Protein AF-A0AAE0TFU8-F1 (afdb_monomer_lite)

Structure (mmCIF, N/CA/C/O backbone):
data_AF-A0AAE0TFU8-F1
#
_entry.id   AF-A0AAE0TFU8-F1
#
loop_
_atom_site.group_PDB
_atom_site.id
_atom_site.type_symbol
_atom_site.label_atom_id
_atom_site.label_alt_id
_atom_site.label_comp_id
_atom_site.label_asym_id
_atom_site.label_entity_id
_atom_site.label_seq_id
_atom_site.pdbx_PDB_ins_code
_atom_site.Cartn_x
_atom_site.Cartn_y
_atom_site.Cartn_z
_atom_site.occupancy
_atom_site.B_iso_or_equiv
_atom_site.auth_seq_id
_atom_site.auth_comp_id
_atom_site.auth_asym_id
_atom_site.auth_atom_id
_atom_site.pdbx_PDB_model_num
ATOM 1 N N . MET A 1 1 ? 20.532 10.940 -10.709 1.00 33.06 1 MET A N 1
ATOM 2 C CA . MET A 1 1 ? 19.056 10.976 -10.805 1.00 33.06 1 MET A CA 1
ATOM 3 C C . MET A 1 1 ? 18.539 11.667 -9.555 1.00 33.06 1 MET A C 1
ATOM 5 O O . MET A 1 1 ? 18.933 11.265 -8.467 1.00 33.06 1 MET A O 1
ATOM 9 N N . ARG A 1 2 ? 17.796 12.772 -9.697 1.00 28.33 2 ARG A N 1
ATOM 10 C CA . ARG A 1 2 ? 17.174 13.463 -8.555 1.00 28.33 2 ARG A CA 1
ATOM 11 C C . ARG A 1 2 ? 15.945 12.651 -8.141 1.00 28.33 2 ARG A C 1
ATOM 13 O O . ARG A 1 2 ? 15.159 12.309 -9.015 1.00 28.33 2 ARG A O 1
ATOM 20 N N . ALA A 1 3 ? 15.835 12.305 -6.861 1.00 37.84 3 ALA A N 1
ATOM 21 C CA . ALA A 1 3 ? 14.595 11.753 -6.325 1.00 37.84 3 ALA A CA 1
ATOM 22 C C . ALA A 1 3 ? 13.558 12.878 -6.215 1.00 37.84 3 ALA A C 1
ATOM 24 O O . ALA A 1 3 ? 13.936 14.044 -6.065 1.00 37.84 3 ALA A O 1
ATOM 25 N N . ASP A 1 4 ? 12.276 12.532 -6.283 1.00 37.19 4 ASP A N 1
ATOM 26 C CA . ASP A 1 4 ? 11.199 13.491 -6.062 1.00 37.19 4 ASP A CA 1
ATOM 27 C C . ASP A 1 4 ? 11.244 13.996 -4.611 1.00 37.19 4 ASP A C 1
ATOM 29 O O . ASP A 1 4 ? 10.948 13.274 -3.660 1.00 37.19 4 ASP A O 1
ATOM 33 N N . ASN A 1 5 ? 11.617 15.267 -4.437 1.00 33.44 5 ASN A N 1
ATOM 34 C CA . ASN A 1 5 ? 11.737 15.945 -3.138 1.00 33.44 5 ASN A CA 1
ATOM 35 C C . ASN A 1 5 ? 10.380 16.210 -2.447 1.00 33.44 5 ASN A C 1
ATOM 37 O O . ASN A 1 5 ? 10.338 16.898 -1.430 1.00 33.44 5 ASN A O 1
ATOM 41 N N . HIS A 1 6 ? 9.275 15.701 -2.995 1.00 32.31 6 HIS A N 1
ATOM 42 C CA . HIS A 1 6 ? 7.920 15.905 -2.477 1.00 32.31 6 HIS A CA 1
ATOM 43 C C . HIS A 1 6 ? 7.332 14.681 -1.765 1.00 32.31 6 HIS A C 1
ATOM 45 O O . HIS A 1 6 ? 6.193 14.748 -1.306 1.00 32.31 6 HIS A O 1
ATOM 51 N N . ILE A 1 7 ? 8.087 13.586 -1.633 1.00 38.19 7 ILE A N 1
ATOM 52 C CA . ILE A 1 7 ? 7.585 12.357 -1.018 1.00 38.19 7 ILE A CA 1
ATOM 53 C C . ILE A 1 7 ? 8.094 12.251 0.422 1.00 38.19 7 ILE A C 1
ATOM 55 O O . ILE A 1 7 ? 9.292 12.133 0.680 1.00 38.19 7 ILE A O 1
ATOM 59 N N . SER A 1 8 ? 7.172 12.301 1.382 1.00 33.41 8 SER A N 1
ATOM 60 C CA . SER A 1 8 ? 7.452 12.014 2.787 1.00 33.41 8 SER A CA 1
ATOM 61 C C . SER A 1 8 ? 7.718 10.514 2.951 1.00 33.41 8 SER A C 1
ATOM 63 O O . SER A 1 8 ? 6.782 9.723 3.029 1.00 33.41 8 SER A O 1
ATOM 65 N N . SER A 1 9 ? 8.988 10.112 2.969 1.00 33.09 9 SER A N 1
ATOM 66 C CA . SER A 1 9 ? 9.385 8.716 3.167 1.00 33.09 9 SER A CA 1
ATOM 67 C C . SER A 1 9 ? 9.599 8.405 4.649 1.00 33.09 9 SER A C 1
ATOM 69 O O . SER A 1 9 ? 10.448 9.033 5.289 1.00 33.09 9 SER A O 1
ATOM 71 N N . ILE A 1 10 ? 8.906 7.398 5.183 1.00 37.28 10 ILE A N 1
ATOM 72 C CA . ILE A 1 10 ? 9.235 6.818 6.493 1.00 37.28 10 ILE A CA 1
ATOM 73 C C . ILE A 1 10 ? 10.290 5.730 6.266 1.00 37.28 10 ILE A C 1
ATOM 75 O O . ILE A 1 10 ? 10.118 4.834 5.437 1.00 37.28 10 ILE A O 1
ATOM 79 N N . SER A 1 11 ? 11.420 5.846 6.966 1.00 31.41 11 SER A N 1
ATOM 80 C CA . SER A 1 11 ? 12.553 4.922 6.850 1.00 31.41 11 SER A CA 1
ATOM 81 C C . SER A 1 11 ? 12.563 3.963 8.034 1.00 31.41 11 SER A C 1
ATOM 83 O O . SER A 1 11 ? 12.657 4.412 9.175 1.00 31.41 11 SER A O 1
ATOM 85 N N . TYR A 1 12 ? 12.529 2.656 7.777 1.00 35.69 12 TYR A N 1
ATOM 86 C CA . TYR A 1 12 ? 12.699 1.642 8.820 1.00 35.69 12 TYR A CA 1
ATOM 87 C C . TYR A 1 12 ? 14.108 1.040 8.741 1.00 35.69 12 TYR A C 1
ATOM 89 O O . TYR A 1 12 ? 14.564 0.615 7.677 1.00 35.69 12 TYR A O 1
ATOM 97 N N . ILE A 1 13 ? 14.818 1.030 9.873 1.00 29.52 13 ILE A N 1
ATOM 98 C CA . ILE A 1 13 ? 16.165 0.464 10.011 1.00 29.52 13 ILE A CA 1
ATOM 99 C C . ILE A 1 13 ? 16.040 -0.940 10.613 1.00 29.52 13 ILE A C 1
ATOM 101 O O . ILE A 1 13 ? 15.621 -1.085 11.759 1.00 29.52 13 ILE A O 1
ATOM 105 N N . CYS A 1 14 ? 16.450 -1.981 9.886 1.00 31.28 14 CYS A N 1
ATOM 106 C CA . CYS A 1 14 ? 16.589 -3.323 10.454 1.00 31.28 14 CYS A CA 1
ATOM 107 C C . CYS A 1 14 ? 17.979 -3.487 11.095 1.00 31.28 14 CYS A C 1
ATOM 109 O O . CYS A 1 14 ? 18.923 -3.933 10.445 1.00 31.28 14 CYS A O 1
ATOM 111 N N . THR A 1 15 ? 18.131 -3.129 12.373 1.00 26.84 15 THR A N 1
ATOM 112 C CA . THR A 1 15 ? 19.335 -3.437 13.174 1.00 26.84 15 THR A CA 1
ATOM 113 C C . THR A 1 15 ? 19.041 -4.578 14.143 1.00 26.84 15 THR A C 1
ATOM 115 O O . THR A 1 15 ? 18.160 -4.456 14.988 1.00 26.84 15 THR A O 1
ATOM 118 N N . GLY A 1 16 ? 19.763 -5.695 14.035 1.00 26.55 16 GLY A N 1
ATOM 119 C CA . GLY A 1 16 ? 19.613 -6.828 14.949 1.00 26.55 16 GLY A CA 1
ATOM 120 C C . GLY A 1 16 ? 20.347 -6.625 16.278 1.00 26.55 16 GLY A C 1
ATOM 121 O O . GLY A 1 16 ? 21.551 -6.401 16.268 1.00 26.55 16 GLY A O 1
ATOM 122 N N . TYR A 1 17 ? 19.626 -6.737 17.399 1.00 24.41 17 TYR A N 1
ATOM 123 C CA . TYR A 1 17 ? 19.964 -7.512 18.605 1.00 24.41 17 TYR A CA 1
ATOM 124 C C . TYR A 1 17 ? 18.726 -7.568 19.523 1.00 24.41 17 TYR A C 1
ATOM 126 O O . TYR A 1 17 ? 17.797 -6.778 19.401 1.00 24.41 17 TYR A O 1
ATOM 134 N N . CYS A 1 18 ? 18.694 -8.573 20.388 1.00 28.47 18 CYS A N 1
ATOM 135 C CA . CYS A 1 18 ? 17.507 -9.243 20.902 1.00 28.47 18 CYS A CA 1
ATOM 136 C C . CYS A 1 18 ? 17.462 -9.142 22.439 1.00 28.47 18 CYS A C 1
ATOM 138 O O . CYS A 1 18 ? 18.332 -9.734 23.073 1.00 28.47 18 CYS A O 1
ATOM 140 N N . ASP A 1 19 ? 16.437 -8.527 23.052 1.00 23.39 19 ASP A N 1
ATOM 141 C CA . ASP A 1 19 ? 16.244 -8.573 24.518 1.00 23.39 19 ASP A CA 1
ATOM 142 C C . ASP A 1 19 ? 14.773 -8.782 24.937 1.00 23.39 19 ASP A C 1
ATOM 144 O O . ASP A 1 19 ? 13.845 -8.386 24.234 1.00 23.39 19 ASP A O 1
ATOM 148 N N . MET A 1 20 ? 14.569 -9.539 26.018 1.00 26.97 20 MET A N 1
ATOM 149 C CA . MET A 1 20 ? 13.275 -9.948 26.579 1.00 26.97 20 MET A CA 1
ATOM 150 C C . MET A 1 20 ? 12.767 -8.867 27.541 1.00 26.97 20 MET A C 1
ATOM 152 O O . MET A 1 20 ? 13.139 -8.866 28.708 1.00 26.97 20 MET A O 1
ATOM 156 N N . GLY A 1 21 ? 11.900 -7.964 27.076 1.00 25.00 21 GLY A N 1
ATOM 157 C CA . GLY A 1 21 ? 11.355 -6.912 27.948 1.00 25.00 21 GLY A CA 1
ATOM 158 C C . GLY A 1 21 ? 10.045 -6.284 27.488 1.00 25.00 21 GLY A C 1
ATOM 159 O O . GLY A 1 21 ? 9.133 -6.174 28.293 1.00 25.00 21 GLY A O 1
ATOM 160 N N . ASP A 1 22 ? 9.888 -5.989 26.198 1.00 26.52 22 ASP A N 1
ATOM 161 C CA . ASP A 1 22 ? 8.667 -5.395 25.642 1.00 26.52 22 ASP A CA 1
ATOM 162 C C . ASP A 1 22 ? 8.267 -6.127 24.357 1.00 26.52 22 ASP A C 1
ATOM 164 O O . ASP A 1 22 ? 9.097 -6.498 23.526 1.00 26.52 22 ASP A O 1
ATOM 168 N N . LYS A 1 23 ? 6.987 -6.489 24.262 1.00 26.47 23 LYS A N 1
ATOM 169 C CA . LYS A 1 23 ? 6.526 -7.584 23.399 1.00 26.47 23 LYS A CA 1
ATOM 170 C C . LYS A 1 23 ? 6.393 -7.163 21.927 1.00 26.47 23 LYS A C 1
ATOM 172 O O . LYS A 1 23 ? 5.538 -6.345 21.610 1.00 26.47 23 LYS A O 1
ATOM 177 N N . LEU A 1 24 ? 7.140 -7.902 21.087 1.00 27.17 24 LEU A N 1
ATOM 178 C CA . LEU A 1 24 ? 7.279 -7.922 19.613 1.00 27.17 24 LEU A CA 1
ATOM 179 C C . LEU A 1 24 ? 8.264 -6.866 19.076 1.00 27.17 24 LEU A C 1
ATOM 181 O O . LEU A 1 24 ? 7.945 -5.692 19.023 1.00 27.17 24 LEU A O 1
ATOM 185 N N . PHE A 1 25 ? 9.494 -7.213 18.681 1.00 29.38 25 PHE A N 1
ATOM 186 C CA . PHE A 1 25 ? 9.833 -8.164 17.613 1.00 29.38 25 PHE A CA 1
ATOM 187 C C . PHE A 1 25 ? 11.189 -8.866 17.840 1.00 29.38 25 PHE A C 1
ATOM 189 O O . PHE A 1 25 ? 12.163 -8.227 18.228 1.00 29.38 25 PHE A O 1
ATOM 196 N N . ARG A 1 26 ? 11.288 -10.168 17.520 1.00 27.47 26 ARG A N 1
ATOM 197 C CA . ARG A 1 26 ? 12.574 -10.861 17.293 1.00 27.47 26 ARG A CA 1
ATOM 198 C C . ARG A 1 26 ? 12.616 -11.450 15.879 1.00 27.47 26 ARG A C 1
ATOM 200 O O . ARG A 1 26 ? 11.708 -12.177 15.485 1.00 27.47 26 ARG A O 1
ATOM 207 N N . CYS A 1 27 ? 13.677 -11.087 15.154 1.00 29.16 27 CYS A N 1
ATOM 208 C CA . CYS A 1 27 ? 14.022 -11.475 13.784 1.00 29.16 27 CYS A CA 1
ATOM 209 C C . CYS A 1 27 ? 14.386 -12.960 13.637 1.00 29.16 27 CYS A C 1
ATOM 211 O O . CYS A 1 27 ? 15.035 -13.526 14.515 1.00 29.16 27 CYS A O 1
ATOM 213 N N . LEU A 1 28 ? 14.095 -13.527 12.462 1.00 30.02 28 LEU A N 1
ATOM 214 C CA . LEU A 1 28 ? 14.693 -14.766 11.961 1.00 30.02 28 LEU A CA 1
ATOM 215 C C . LEU A 1 28 ? 15.637 -14.422 10.799 1.00 30.02 28 LEU A C 1
ATOM 217 O O . LEU A 1 28 ? 15.198 -14.132 9.690 1.00 30.02 28 LEU A O 1
ATOM 221 N N . LEU A 1 29 ? 16.939 -14.420 11.084 1.00 33.06 29 LEU A N 1
ATOM 222 C CA . LEU A 1 29 ? 18.031 -14.392 10.112 1.00 33.06 29 LEU A CA 1
ATOM 223 C C . LEU A 1 29 ? 18.815 -15.687 10.316 1.00 33.06 29 LEU A C 1
ATOM 225 O O . LEU A 1 29 ? 19.676 -15.708 11.187 1.00 33.06 29 LEU A O 1
ATOM 229 N N . GLU A 1 30 ? 18.535 -16.751 9.560 1.00 25.92 30 GLU A N 1
ATOM 230 C CA . GLU A 1 30 ? 19.501 -17.863 9.506 1.00 25.92 30 GLU A CA 1
ATOM 231 C C . GLU A 1 30 ? 19.534 -18.704 8.227 1.00 25.92 30 GLU A C 1
ATOM 233 O O . GLU A 1 30 ? 20.527 -19.384 8.007 1.00 25.92 30 GLU A O 1
ATOM 238 N N . GLU A 1 31 ? 18.599 -18.578 7.284 1.00 26.56 31 GLU A N 1
ATOM 239 C CA . GLU A 1 31 ? 18.785 -19.224 5.980 1.00 26.56 31 GLU A CA 1
ATOM 240 C C . GLU A 1 31 ? 18.468 -18.276 4.829 1.00 26.56 31 GLU A C 1
ATOM 242 O O . GLU A 1 31 ? 17.363 -17.754 4.698 1.00 26.56 31 GLU A O 1
ATOM 247 N N . LYS A 1 32 ? 19.444 -18.109 3.929 1.00 29.66 32 LYS A N 1
ATOM 248 C CA . LYS A 1 32 ? 19.325 -17.486 2.598 1.00 29.66 32 LYS A CA 1
ATOM 249 C C . LYS A 1 32 ? 18.366 -18.251 1.654 1.00 29.66 32 LYS A C 1
ATOM 251 O O . LYS A 1 32 ? 18.594 -18.310 0.450 1.00 29.66 32 LYS A O 1
ATOM 256 N N . LYS A 1 33 ? 17.301 -18.854 2.184 1.00 31.17 33 LYS A N 1
ATOM 257 C CA . LYS A 1 33 ? 16.265 -19.551 1.418 1.00 31.17 33 LYS A CA 1
ATOM 258 C C . LYS A 1 33 ? 14.856 -19.020 1.622 1.00 31.17 33 LYS A C 1
ATOM 260 O O . LYS A 1 33 ? 14.067 -19.189 0.707 1.00 31.17 33 LYS A O 1
ATOM 265 N N . GLU A 1 34 ? 14.549 -18.323 2.712 1.00 34.59 34 GLU A N 1
ATOM 266 C CA . GLU A 1 34 ? 13.191 -17.809 2.940 1.00 34.59 34 GLU A CA 1
ATOM 267 C C . GLU A 1 34 ? 13.204 -16.400 3.531 1.00 34.59 34 GLU A C 1
ATOM 269 O O . GLU A 1 34 ? 12.746 -16.143 4.643 1.00 34.59 34 GLU A O 1
ATOM 274 N N . MET A 1 35 ? 13.708 -15.440 2.759 1.00 37.06 35 MET A N 1
ATOM 275 C CA . MET A 1 35 ? 13.391 -14.038 3.006 1.00 37.06 35 MET A CA 1
ATOM 276 C C . MET A 1 35 ? 11.980 -13.783 2.457 1.00 37.06 35 MET A C 1
ATOM 278 O O . MET A 1 35 ? 11.802 -13.224 1.377 1.00 37.06 35 MET A O 1
ATOM 282 N N . ASN A 1 36 ? 10.973 -14.295 3.171 1.00 41.56 36 ASN A N 1
ATOM 283 C CA . ASN A 1 36 ? 9.571 -14.185 2.785 1.00 41.56 36 ASN A CA 1
ATOM 284 C C . ASN A 1 36 ? 9.117 -12.730 2.925 1.00 41.56 36 ASN A C 1
ATOM 286 O O . ASN A 1 36 ? 8.704 -12.249 3.983 1.00 41.56 36 ASN A O 1
ATOM 290 N N . SER A 1 37 ? 9.171 -12.069 1.780 1.00 41.97 37 SER A N 1
ATOM 291 C CA . SER A 1 37 ? 8.536 -10.831 1.343 1.00 41.97 37 SER A CA 1
ATOM 292 C C . SER A 1 37 ? 7.111 -10.569 1.854 1.00 41.97 37 SER A C 1
ATOM 294 O O . SER A 1 37 ? 6.658 -9.426 1.814 1.00 41.97 37 SER A O 1
ATOM 296 N N . LEU A 1 38 ? 6.431 -11.570 2.428 1.00 40.91 38 LEU A N 1
ATOM 297 C CA . LEU A 1 38 ? 5.203 -11.378 3.194 1.00 40.91 38 LEU A CA 1
ATOM 298 C C . LEU A 1 38 ? 5.365 -10.427 4.363 1.00 40.91 38 LEU A C 1
ATOM 300 O O . LEU A 1 38 ? 4.476 -9.617 4.550 1.00 40.91 38 LEU A O 1
ATOM 304 N N . LEU A 1 39 ? 6.407 -10.545 5.192 1.00 45.59 39 LEU A N 1
ATOM 305 C CA . LEU A 1 39 ? 6.367 -9.893 6.506 1.00 45.59 39 LEU A CA 1
ATOM 306 C C . LEU A 1 39 ? 6.372 -8.366 6.362 1.00 45.59 39 LEU A C 1
ATOM 308 O O . LEU A 1 39 ? 5.620 -7.685 7.044 1.00 45.59 39 LEU A O 1
ATOM 312 N N . LEU A 1 40 ? 7.141 -7.846 5.404 1.00 46.66 40 LEU A N 1
ATOM 313 C CA . LEU A 1 40 ? 7.276 -6.418 5.101 1.00 46.66 40 LEU A CA 1
ATOM 314 C C . LEU A 1 40 ? 6.046 -5.820 4.408 1.00 46.66 40 LEU A C 1
ATOM 316 O O . LEU A 1 40 ? 5.642 -4.712 4.753 1.00 46.66 40 LEU A O 1
ATOM 320 N N . VAL A 1 41 ? 5.411 -6.560 3.495 1.00 44.31 41 VAL A N 1
ATOM 321 C CA . VAL A 1 41 ? 4.123 -6.157 2.905 1.00 44.31 41 VAL A CA 1
ATOM 322 C C . VAL A 1 41 ? 2.996 -6.296 3.933 1.00 44.31 41 VAL A C 1
ATOM 324 O O . VAL A 1 41 ? 2.116 -5.448 3.979 1.00 44.31 41 VAL A O 1
ATOM 327 N N . CYS A 1 42 ? 3.054 -7.290 4.827 1.00 43.25 42 CYS A N 1
ATOM 328 C CA . CYS A 1 42 ? 2.153 -7.408 5.973 1.00 43.25 42 CYS A CA 1
ATOM 329 C C . CYS A 1 42 ? 2.317 -6.231 6.924 1.00 43.25 42 CYS A C 1
ATOM 331 O O . CYS A 1 42 ? 1.314 -5.730 7.393 1.00 43.25 42 CYS A O 1
ATOM 333 N N . PHE A 1 43 ? 3.538 -5.777 7.207 1.00 49.09 43 PHE A N 1
ATOM 334 C CA . PHE A 1 43 ? 3.771 -4.590 8.027 1.00 49.09 43 PHE A CA 1
ATOM 335 C C . PHE A 1 43 ? 3.275 -3.314 7.352 1.00 49.09 43 PHE A C 1
ATOM 337 O O . PHE A 1 43 ? 2.694 -2.481 8.030 1.00 49.09 43 PHE A O 1
ATOM 344 N N . ALA A 1 44 ? 3.454 -3.173 6.037 1.00 43.88 44 ALA A N 1
ATOM 345 C CA . ALA A 1 44 ? 2.940 -2.030 5.287 1.00 43.88 44 ALA A CA 1
ATOM 346 C C . ALA A 1 44 ? 1.403 -2.043 5.190 1.00 43.88 44 ALA A C 1
ATOM 348 O O . ALA A 1 44 ? 0.780 -1.005 5.364 1.00 43.88 44 ALA A O 1
ATOM 349 N N . LEU A 1 45 ? 0.782 -3.213 5.002 1.00 42.84 45 LEU A N 1
ATOM 350 C CA . LEU A 1 45 ? -0.673 -3.398 5.056 1.00 42.84 45 LEU A CA 1
ATOM 351 C C . LEU A 1 45 ? -1.215 -3.221 6.479 1.00 42.84 45 LEU A C 1
ATOM 353 O O . LEU A 1 45 ? -2.266 -2.620 6.647 1.00 42.84 45 LEU A O 1
ATOM 357 N N . LEU A 1 46 ? -0.511 -3.701 7.507 1.00 42.38 46 LEU A N 1
ATOM 358 C CA . LEU A 1 46 ? -0.851 -3.450 8.909 1.00 42.38 46 LEU A CA 1
ATOM 359 C C . LEU A 1 46 ? -0.723 -1.961 9.237 1.00 42.38 46 LEU A C 1
ATOM 361 O O . LEU A 1 46 ? -1.600 -1.462 9.919 1.00 42.38 46 LEU A O 1
ATOM 365 N N . ALA A 1 47 ? 0.271 -1.252 8.693 1.00 39.62 47 ALA A N 1
ATOM 366 C CA . ALA A 1 47 ? 0.426 0.196 8.837 1.00 39.62 47 ALA A CA 1
ATOM 367 C C . ALA A 1 47 ? -0.668 0.985 8.083 1.00 39.62 47 ALA A C 1
ATOM 369 O O . ALA A 1 47 ? -1.202 1.954 8.612 1.00 39.62 47 ALA A O 1
ATOM 370 N N . TYR A 1 48 ? -1.070 0.540 6.884 1.00 39.09 48 TYR A N 1
ATOM 371 C CA . TYR A 1 48 ? -2.186 1.133 6.126 1.00 39.09 48 TYR A CA 1
ATOM 372 C C . TYR A 1 48 ? -3.543 0.874 6.804 1.00 39.09 48 TYR A C 1
ATOM 374 O O . TYR A 1 48 ? -4.419 1.733 6.813 1.00 39.09 48 TYR A O 1
ATOM 382 N N . PHE A 1 49 ? -3.711 -0.294 7.437 1.00 38.78 49 PHE A N 1
ATOM 383 C CA . PHE A 1 49 ? -4.856 -0.584 8.307 1.00 38.78 49 PHE A CA 1
ATOM 384 C C . PHE A 1 49 ? -4.731 0.039 9.710 1.00 38.78 49 PHE A C 1
ATOM 386 O O . PHE A 1 49 ? -5.746 0.147 10.395 1.00 38.78 49 PHE A O 1
ATOM 393 N N . GLU A 1 50 ? -3.543 0.460 10.151 1.00 36.34 50 GLU A N 1
ATOM 394 C CA . GLU A 1 50 ? -3.332 1.184 11.416 1.00 36.34 50 GLU A CA 1
ATOM 395 C C . GLU A 1 50 ? -3.780 2.646 11.322 1.00 36.34 50 GLU A C 1
ATOM 397 O O . GLU A 1 50 ? -4.143 3.220 12.349 1.00 36.34 50 GLU A O 1
ATOM 402 N N . GLU A 1 51 ? -3.876 3.226 10.118 1.00 35.38 51 GLU A N 1
ATOM 403 C CA . GLU A 1 51 ? -4.593 4.496 9.927 1.00 35.38 51 GLU A CA 1
ATOM 404 C C . GLU A 1 51 ? -6.122 4.338 9.889 1.00 35.38 51 GLU A C 1
ATOM 406 O O . GLU A 1 51 ? -6.853 5.328 9.978 1.00 35.38 51 GLU A O 1
ATOM 411 N N . VAL A 1 52 ? -6.656 3.111 9.890 1.00 37.12 52 VAL A N 1
ATOM 412 C CA . VAL A 1 52 ? -8.078 2.891 10.186 1.00 37.12 52 VAL A CA 1
ATOM 413 C C . VAL A 1 52 ? -8.237 2.875 11.697 1.00 37.12 52 VAL A C 1
ATOM 415 O O . VAL A 1 52 ? -8.312 1.804 12.291 1.00 37.12 52 VAL A O 1
ATOM 418 N N . TYR A 1 53 ? -8.246 4.085 12.272 1.00 37.72 53 TYR A N 1
ATOM 419 C CA . TYR A 1 53 ? -8.599 4.456 13.644 1.00 37.72 53 TYR A CA 1
ATOM 420 C C . TYR A 1 53 ? -8.337 3.354 14.674 1.00 37.72 53 TYR A C 1
ATOM 422 O O . TYR A 1 53 ? -9.066 2.361 14.729 1.00 37.72 53 TYR A O 1
ATOM 430 N N . ALA A 1 54 ? -7.396 3.573 15.596 1.00 44.44 54 ALA A N 1
ATOM 431 C CA . ALA A 1 54 ? -7.421 2.881 16.881 1.00 44.44 54 ALA A CA 1
ATOM 432 C C . ALA A 1 54 ? -8.796 3.130 17.526 1.00 44.44 54 ALA A C 1
ATOM 434 O O . ALA A 1 54 ? -9.006 4.128 18.212 1.00 44.44 54 ALA A O 1
ATOM 435 N N . GLY A 1 55 ? -9.764 2.263 17.217 1.00 62.28 55 GLY A N 1
ATOM 436 C CA . GLY A 1 55 ? -11.144 2.428 17.617 1.00 62.28 55 GLY A CA 1
ATOM 437 C C . GLY A 1 55 ? -11.134 2.495 19.125 1.00 62.28 55 GLY A C 1
ATOM 438 O O . GLY A 1 55 ? -10.571 1.625 19.792 1.00 62.28 55 GLY A O 1
ATOM 439 N N . GLN A 1 56 ? -11.670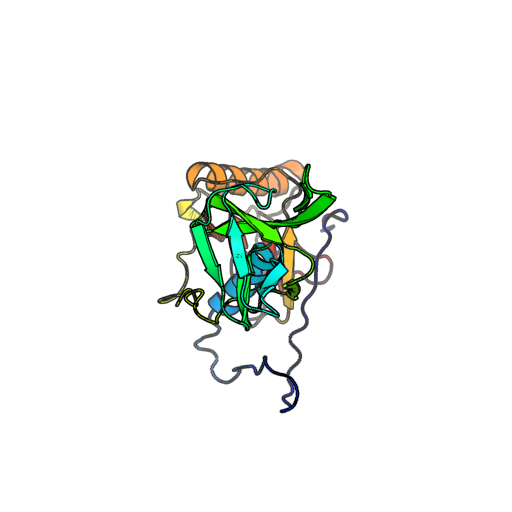 3.570 19.674 1.00 83.81 56 GLN A N 1
ATOM 440 C CA . GLN A 1 56 ? -11.891 3.630 21.101 1.00 83.81 56 GLN A CA 1
ATOM 441 C C . GLN A 1 56 ? -13.053 2.692 21.434 1.00 83.81 56 GLN A C 1
ATOM 443 O O . GLN A 1 56 ? -13.967 2.493 20.635 1.00 83.81 56 GLN A O 1
ATOM 448 N N . CYS A 1 57 ? -13.003 2.073 22.604 1.00 87.88 57 CYS A N 1
ATOM 449 C CA . CYS A 1 57 ? -14.058 1.225 23.129 1.00 87.88 57 CYS A CA 1
ATOM 450 C C . CYS A 1 57 ? -14.665 1.905 24.335 1.00 87.88 57 CYS A C 1
ATOM 452 O O . CYS A 1 57 ? -13.943 2.392 25.205 1.00 87.88 57 CYS A O 1
ATOM 454 N N . ALA A 1 58 ? -15.986 1.868 24.411 1.00 92.31 58 ALA A N 1
ATOM 455 C CA . ALA A 1 58 ? -16.709 2.219 25.611 1.00 92.31 58 ALA A CA 1
ATOM 456 C C . ALA A 1 58 ? -16.960 0.944 26.415 1.00 92.31 58 ALA A C 1
ATOM 458 O O . ALA A 1 58 ? -17.727 0.076 25.993 1.00 92.31 58 ALA A O 1
ATOM 459 N N . CYS A 1 59 ? -16.269 0.817 27.545 1.00 92.25 59 CYS A N 1
ATOM 460 C CA . CYS A 1 59 ? -16.336 -0.365 28.395 1.00 92.25 59 CYS A CA 1
ATOM 461 C C . CYS A 1 59 ? -17.150 -0.084 29.651 1.00 92.25 59 CYS A C 1
ATOM 463 O O . CYS A 1 59 ? -16.858 0.863 30.378 1.00 92.25 59 CYS A O 1
ATOM 465 N N . ALA A 1 60 ? -18.142 -0.927 29.899 1.00 94.00 60 ALA A N 1
ATOM 466 C CA . ALA A 1 60 ? -19.046 -0.869 31.031 1.00 94.00 60 ALA A CA 1
ATOM 467 C C . ALA A 1 60 ? -18.290 -0.959 32.366 1.00 94.00 60 ALA A C 1
ATOM 469 O O . ALA A 1 60 ? -17.629 -1.959 32.650 1.00 94.00 60 ALA A O 1
ATOM 470 N N . GLU A 1 61 ? -18.402 0.070 33.204 1.00 95.00 61 GLU A N 1
ATOM 471 C CA . GLU A 1 61 ? -17.883 0.043 34.582 1.00 95.00 61 GLU A CA 1
ATOM 472 C C . GLU A 1 61 ? -18.922 -0.490 35.57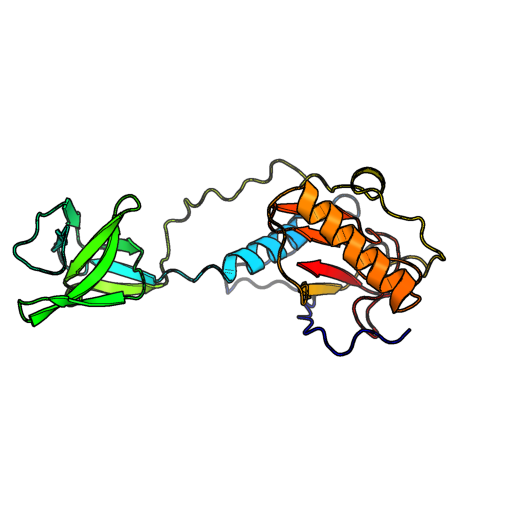7 1.00 95.00 61 GLU A C 1
ATOM 474 O O . GLU A 1 61 ? -18.580 -0.990 36.646 1.00 95.00 61 GLU A O 1
ATOM 479 N N . ILE A 1 62 ? -20.198 -0.426 35.196 1.00 93.44 62 ILE A N 1
ATOM 480 C CA . ILE A 1 62 ? -21.339 -1.013 35.903 1.00 93.44 62 ILE A CA 1
ATOM 481 C C . ILE A 1 62 ? -22.210 -1.786 34.910 1.00 93.44 62 ILE A C 1
ATOM 483 O O . ILE A 1 62 ? -22.005 -1.699 33.704 1.00 93.44 62 ILE A O 1
ATOM 487 N N . SER A 1 63 ? -23.214 -2.518 35.393 1.00 95.12 63 SER A N 1
ATOM 488 C CA . SER A 1 63 ? -24.225 -3.077 34.489 1.00 95.12 63 SER A CA 1
ATOM 489 C C . SER A 1 63 ? -25.117 -1.962 33.934 1.00 95.12 63 SER A C 1
ATOM 491 O O . SER A 1 63 ? -25.674 -1.181 34.706 1.00 95.12 63 SER A O 1
ATOM 493 N N . LEU A 1 64 ? -25.249 -1.876 32.608 1.00 95.19 64 LEU A N 1
ATOM 494 C CA . LEU A 1 64 ? -26.047 -0.847 31.930 1.00 95.19 64 LEU A CA 1
ATOM 495 C C . LEU A 1 64 ? -26.685 -1.366 30.640 1.00 95.19 64 LEU A C 1
ATOM 497 O O . LEU A 1 64 ? -26.246 -2.363 30.076 1.00 95.19 64 LEU A O 1
ATOM 501 N N . ASN A 1 65 ? -27.705 -0.666 30.147 1.00 96.00 65 ASN A N 1
ATOM 502 C CA . ASN A 1 65 ? -28.365 -1.010 28.890 1.00 96.00 65 ASN A CA 1
ATOM 503 C C . ASN A 1 65 ? -27.784 -0.230 27.707 1.00 96.00 65 ASN A C 1
ATOM 505 O O . ASN A 1 65 ? -27.528 0.970 27.803 1.00 96.00 65 ASN A O 1
ATOM 509 N N . VAL A 1 66 ? -27.650 -0.931 26.585 1.00 95.62 66 VAL A N 1
ATOM 510 C CA . VAL A 1 66 ? -27.495 -0.374 25.242 1.00 95.62 66 VAL A CA 1
ATOM 511 C C . VAL A 1 66 ? -28.878 -0.016 24.731 1.00 95.62 66 VAL A C 1
ATOM 513 O O . VAL A 1 66 ? -29.765 -0.869 24.713 1.00 95.62 66 VAL A O 1
ATOM 516 N N . LEU A 1 67 ? -29.068 1.233 24.329 1.00 96.44 67 LEU A N 1
ATOM 517 C CA . LEU A 1 67 ? -30.347 1.776 23.901 1.00 96.44 67 LEU A CA 1
ATOM 518 C C . LEU A 1 67 ? -30.342 2.109 22.409 1.00 96.44 67 LEU A C 1
ATOM 520 O O . LEU A 1 67 ? -29.313 2.466 21.836 1.00 96.44 67 LEU A O 1
ATOM 524 N N . SER A 1 68 ? -31.515 2.044 21.786 1.00 94.00 68 SER A N 1
ATOM 525 C CA . SER A 1 68 ? -31.711 2.415 20.380 1.00 94.00 68 SER A CA 1
ATOM 526 C C . SER A 1 68 ? -31.605 3.923 20.110 1.00 94.00 68 SER A C 1
ATOM 528 O O . SER A 1 68 ? -31.510 4.331 18.957 1.00 94.00 68 SER A O 1
ATOM 530 N N . GLY A 1 69 ? -31.624 4.760 21.152 1.00 93.12 69 GLY A N 1
ATOM 531 C CA . GLY A 1 69 ? -31.573 6.222 21.064 1.00 93.12 69 GLY A CA 1
ATOM 532 C C . GLY A 1 69 ? -30.867 6.853 22.268 1.00 93.12 69 GLY A C 1
ATOM 533 O O . GLY A 1 69 ? -30.746 6.221 23.320 1.00 93.12 69 GLY A O 1
ATOM 534 N N . ALA A 1 70 ? -30.416 8.103 22.118 1.00 92.44 70 ALA A N 1
ATOM 535 C CA . ALA A 1 70 ? -29.759 8.904 23.157 1.00 92.44 70 ALA A CA 1
ATOM 536 C C . ALA A 1 70 ? -30.767 9.435 24.199 1.0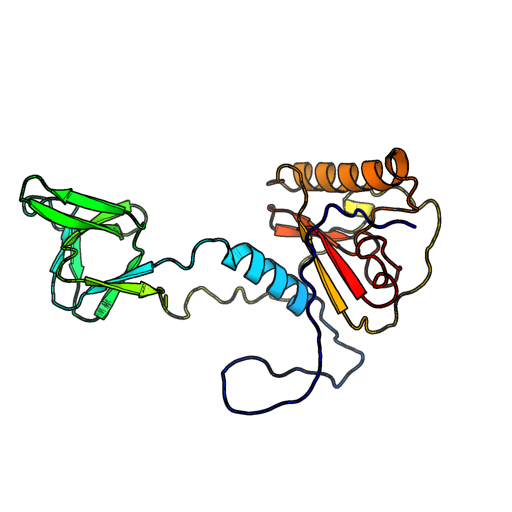0 92.44 70 ALA A C 1
ATOM 538 O O . ALA A 1 70 ? -30.904 10.638 24.419 1.00 92.44 70 ALA A O 1
ATOM 539 N N . SER A 1 71 ? -31.550 8.538 24.796 1.00 90.75 71 SER A N 1
ATOM 540 C CA . SER A 1 71 ? -32.544 8.879 25.812 1.00 90.75 71 SER A CA 1
ATOM 541 C C . SER A 1 71 ? -32.887 7.664 26.661 1.00 90.75 71 SER A C 1
ATOM 543 O O . SER A 1 71 ? -33.089 6.578 26.117 1.00 90.75 71 SER A O 1
ATOM 545 N N . HIS A 1 72 ? -33.043 7.853 27.972 1.00 87.38 72 HIS A N 1
ATOM 546 C CA . HIS A 1 72 ? -33.415 6.794 28.921 1.00 87.38 72 HIS A CA 1
ATOM 547 C C . HIS A 1 72 ? -34.779 6.137 28.643 1.00 87.38 72 HIS A C 1
ATOM 549 O O . HIS A 1 72 ? -35.049 5.066 29.181 1.00 87.38 72 HIS A O 1
ATOM 555 N N . THR A 1 73 ? -35.635 6.753 27.822 1.00 90.44 73 THR A N 1
ATOM 556 C CA . THR A 1 73 ? -36.928 6.189 27.396 1.00 90.44 73 THR A CA 1
ATOM 557 C C . THR A 1 73 ? -36.828 5.327 26.136 1.00 90.44 73 THR A C 1
ATOM 559 O O . THR A 1 73 ? -37.814 4.710 25.733 1.00 90.44 73 THR A O 1
ATOM 562 N N . SER A 1 74 ? -35.654 5.272 25.503 1.00 92.88 74 SER A N 1
ATOM 563 C CA . SER A 1 74 ? -35.420 4.480 24.295 1.00 92.88 74 SER A CA 1
ATOM 564 C C . SER A 1 74 ? -35.448 2.978 24.585 1.00 92.88 74 SER A C 1
ATOM 566 O O . SER A 1 74 ? -35.178 2.531 25.701 1.00 92.88 74 SER A O 1
ATOM 568 N N . GLN A 1 75 ? -35.730 2.176 23.557 1.00 94.81 75 GLN A N 1
ATOM 569 C CA . GLN A 1 75 ? -35.770 0.722 23.678 1.00 94.81 75 GLN A CA 1
ATOM 570 C C . GLN A 1 75 ? -34.392 0.164 24.060 1.00 94.81 75 GLN A C 1
ATOM 572 O O . GLN A 1 75 ? -33.388 0.464 23.412 1.00 94.81 75 GLN A O 1
ATOM 577 N N . ALA A 1 76 ? -34.356 -0.697 25.079 1.00 95.06 76 ALA A N 1
ATOM 578 C CA . ALA A 1 76 ? -33.162 -1.457 25.421 1.00 95.06 76 ALA A CA 1
ATOM 579 C C . ALA A 1 76 ? -32.923 -2.573 24.393 1.00 95.06 76 ALA A C 1
ATOM 581 O O . ALA A 1 76 ? -33.772 -3.440 24.190 1.00 95.06 76 ALA A O 1
ATOM 582 N N . LEU A 1 77 ? -31.756 -2.542 23.753 1.00 93.38 77 LEU A N 1
ATOM 583 C CA . LEU A 1 77 ? -31.310 -3.524 22.764 1.00 93.38 77 LEU A CA 1
ATOM 584 C C . LEU A 1 77 ? -30.596 -4.710 23.423 1.00 93.38 77 LEU A C 1
ATOM 586 O O . LEU A 1 77 ? -30.764 -5.852 22.997 1.00 93.38 77 LEU A O 1
ATOM 590 N N . ARG A 1 78 ? -29.784 -4.435 24.451 1.00 92.88 78 ARG A N 1
ATOM 591 C CA . ARG A 1 78 ? -29.011 -5.422 25.220 1.00 92.88 78 ARG A CA 1
ATOM 592 C C . ARG A 1 78 ? -28.572 -4.831 26.560 1.00 92.88 78 ARG A C 1
ATOM 594 O O . ARG A 1 78 ? -28.344 -3.630 26.650 1.00 92.88 78 ARG A O 1
ATOM 601 N N . SER A 1 79 ? -28.372 -5.676 27.569 1.00 93.94 79 SER A N 1
ATOM 602 C CA . SER A 1 79 ? -27.662 -5.308 28.800 1.00 93.94 79 SER A CA 1
ATOM 603 C C . SER A 1 79 ? -26.184 -5.709 28.725 1.00 93.94 79 SER A C 1
ATOM 605 O O . SER A 1 79 ? -25.852 -6.816 28.290 1.00 93.94 79 SER A O 1
ATOM 607 N N . LEU A 1 80 ? -25.307 -4.800 29.140 1.00 91.94 80 LEU A N 1
ATOM 608 C CA . LEU A 1 80 ? -23.872 -5.006 29.305 1.00 91.94 80 LEU A CA 1
ATOM 609 C C . LEU A 1 80 ? -23.566 -5.319 30.768 1.00 91.94 80 LEU A C 1
ATOM 611 O O . LEU A 1 80 ? -24.117 -4.682 31.669 1.00 91.94 80 LEU A O 1
ATOM 615 N N . SER A 1 81 ? -22.675 -6.279 30.988 1.00 93.56 81 SER A N 1
ATOM 616 C CA . SER A 1 81 ? -22.070 -6.565 32.290 1.00 93.56 81 SER A CA 1
ATOM 617 C C . SER A 1 81 ? -20.808 -5.728 32.492 1.00 93.56 81 SER A C 1
ATOM 619 O O . SER A 1 81 ? -20.247 -5.194 31.538 1.00 93.56 81 SER A O 1
ATOM 621 N N . ILE A 1 82 ? -20.328 -5.634 33.734 1.00 91.00 82 ILE A N 1
ATOM 622 C CA . ILE A 1 82 ? -19.054 -4.963 34.038 1.00 91.00 82 ILE A CA 1
ATOM 623 C C . ILE A 1 82 ? -17.935 -5.591 33.199 1.00 91.00 82 ILE A C 1
ATOM 625 O O . ILE A 1 82 ? -17.753 -6.807 33.214 1.00 91.00 82 ILE A O 1
ATOM 629 N N . GLY A 1 83 ? -17.178 -4.754 32.493 1.00 85.38 83 GLY A N 1
ATOM 630 C CA . GLY A 1 83 ? -16.087 -5.167 31.612 1.00 85.38 83 GLY A CA 1
ATOM 631 C C . GLY A 1 83 ? -16.491 -5.414 30.158 1.00 85.38 83 GLY A C 1
ATOM 632 O O . GLY A 1 83 ? -15.596 -5.458 29.312 1.00 85.38 83 GLY A O 1
ATOM 633 N N . ASP A 1 84 ? -17.786 -5.510 29.838 1.00 89.25 84 ASP A N 1
ATOM 634 C CA . ASP A 1 84 ? -18.240 -5.597 28.447 1.00 89.25 84 ASP A CA 1
ATOM 635 C C . ASP A 1 84 ? -17.922 -4.290 27.708 1.00 89.25 84 ASP A C 1
ATOM 637 O O . ASP A 1 84 ? -18.145 -3.194 28.226 1.00 89.25 84 ASP A O 1
ATOM 641 N N . CYS A 1 85 ? -17.421 -4.396 26.478 1.00 88.50 85 CYS A N 1
ATOM 642 C CA . CYS A 1 85 ? -17.022 -3.252 25.663 1.00 88.50 85 CYS A CA 1
ATOM 643 C C . CYS A 1 85 ? -17.738 -3.256 24.312 1.00 88.50 85 CYS A C 1
ATOM 645 O O . CYS A 1 85 ? -17.929 -4.313 23.711 1.00 88.50 85 CYS A O 1
ATOM 647 N N . LEU A 1 86 ? -18.061 -2.064 23.810 1.00 88.19 86 LEU A N 1
ATOM 648 C CA . LEU A 1 86 ? -18.523 -1.835 22.439 1.00 88.19 86 LEU A CA 1
ATOM 649 C C . LEU A 1 86 ? -17.631 -0.798 21.753 1.00 88.19 86 LEU A C 1
ATOM 651 O O . LEU A 1 86 ? -17.058 0.068 22.420 1.00 88.19 86 LEU A O 1
ATOM 655 N N . THR A 1 87 ? -17.516 -0.877 20.427 1.00 86.69 87 THR A N 1
ATOM 656 C CA . THR A 1 87 ? -16.793 0.125 19.631 1.00 86.69 87 THR A CA 1
ATOM 657 C C . THR A 1 87 ? -17.478 1.477 19.775 1.00 86.69 87 THR A C 1
ATOM 659 O O . THR A 1 87 ? -18.685 1.571 19.585 1.00 86.69 87 THR A O 1
ATOM 662 N N . TYR A 1 88 ? -16.721 2.513 20.119 1.00 85.81 88 TYR A N 1
ATOM 663 C CA . TYR A 1 88 ? -17.189 3.884 20.296 1.00 85.81 88 TYR A CA 1
ATOM 664 C C . TYR A 1 88 ? -16.927 4.681 19.013 1.00 85.81 88 TYR A C 1
ATOM 666 O O . TYR A 1 88 ? -15.805 4.692 18.512 1.00 85.81 88 TYR A O 1
ATOM 674 N N . TYR A 1 89 ? -17.951 5.353 18.482 1.00 81.44 89 TYR A N 1
ATOM 675 C CA . TYR A 1 89 ? -17.860 6.107 17.219 1.00 81.44 89 TYR A CA 1
ATOM 676 C C . TYR A 1 89 ? -17.316 7.534 17.379 1.00 81.44 89 TYR A C 1
ATOM 678 O O . TYR A 1 89 ? -17.570 8.389 16.537 1.00 81.44 89 TYR A O 1
ATOM 686 N N . ASP A 1 90 ? -16.627 7.815 18.483 1.00 80.69 90 ASP A N 1
ATOM 687 C CA . ASP A 1 90 ? -16.104 9.145 18.812 1.00 80.69 90 ASP A CA 1
ATOM 688 C C . ASP A 1 90 ? -17.139 10.283 18.771 1.00 80.69 90 ASP A C 1
ATOM 690 O O . ASP A 1 90 ? -16.845 11.442 18.495 1.00 80.69 90 ASP A O 1
ATOM 694 N N . HIS A 1 91 ? -18.394 9.941 19.059 1.00 84.12 91 HIS A N 1
ATOM 695 C CA . HIS A 1 91 ? -19.492 10.892 19.067 1.00 84.12 91 HIS A CA 1
ATOM 696 C C . HIS A 1 91 ? -20.341 10.706 20.321 1.00 84.12 91 HIS A C 1
ATOM 698 O O . HIS A 1 91 ? -20.944 9.648 20.534 1.00 84.12 91 HIS A O 1
ATOM 704 N N . ASP A 1 92 ? -20.423 11.765 21.120 1.00 91.00 92 ASP A N 1
ATOM 705 C CA . ASP A 1 92 ? -21.292 11.855 22.285 1.00 91.00 92 ASP A CA 1
ATOM 706 C C . ASP A 1 92 ? -22.481 12.783 21.980 1.00 91.00 92 ASP A C 1
ATOM 708 O O . ASP A 1 92 ? -22.326 13.794 21.301 1.00 91.00 92 ASP A O 1
ATOM 712 N N . GLU A 1 93 ? -23.656 12.480 22.523 1.00 91.50 93 GLU A N 1
ATOM 713 C CA . GLU A 1 93 ? -24.857 13.315 22.405 1.00 91.50 93 GLU A CA 1
ATOM 714 C C . GLU A 1 93 ? -25.422 13.624 23.791 1.00 91.50 93 GLU A C 1
ATOM 716 O O . GLU A 1 93 ? -25.393 12.776 24.682 1.00 91.50 93 GLU A O 1
ATOM 721 N N . ILE A 1 94 ? -25.924 14.840 23.998 1.00 92.50 94 ILE A N 1
ATOM 722 C CA . ILE A 1 94 ? -26.687 15.169 25.204 1.00 92.50 94 ILE A CA 1
ATOM 723 C C . ILE A 1 94 ? -28.153 14.925 24.871 1.00 92.50 94 ILE A C 1
ATOM 725 O O . ILE A 1 94 ? -28.727 15.634 24.046 1.00 92.50 94 ILE A O 1
ATOM 729 N N . GLY A 1 95 ? -28.740 13.912 25.500 1.00 86.69 95 GLY A N 1
ATOM 730 C CA . GLY A 1 95 ? -30.147 13.590 25.320 1.00 86.69 95 GLY A CA 1
ATOM 731 C C . GLY A 1 95 ? -31.048 14.689 25.876 1.00 86.69 95 GLY A C 1
ATOM 732 O O . GLY A 1 95 ? -30.638 15.509 26.699 1.00 86.69 95 GLY A O 1
ATOM 733 N N . LEU A 1 96 ? -32.325 14.671 25.486 1.00 84.50 96 LEU A N 1
ATOM 734 C CA . LEU A 1 96 ? -33.354 15.568 26.043 1.00 84.50 96 LEU A CA 1
ATOM 735 C C . LEU A 1 96 ? -33.545 15.401 27.561 1.00 84.50 96 LEU A C 1
ATOM 737 O O . LEU A 1 96 ? -34.151 16.240 28.219 1.00 84.50 96 LEU A O 1
ATOM 741 N N . ASP A 1 97 ? -33.019 14.311 28.111 1.00 83.94 97 ASP A N 1
ATOM 742 C CA . ASP A 1 97 ? -32.958 14.008 29.535 1.00 83.94 97 ASP A CA 1
ATOM 743 C C . ASP A 1 97 ? -31.756 14.638 30.256 1.00 83.94 97 ASP A C 1
ATOM 745 O O . ASP A 1 97 ? -31.582 14.436 31.457 1.00 83.94 97 ASP A O 1
ATOM 749 N N . GLY A 1 98 ? -30.918 15.391 29.539 1.00 88.94 98 GLY A N 1
ATOM 750 C CA . GLY A 1 98 ? -29.698 16.001 30.064 1.00 88.94 98 GLY A CA 1
ATOM 751 C C . GLY A 1 98 ? -28.570 14.999 30.321 1.00 88.94 98 GLY A C 1
ATOM 752 O O . GLY A 1 98 ? -27.534 15.369 30.878 1.00 88.94 98 GLY A O 1
ATOM 753 N N . ILE A 1 99 ? -28.742 13.733 29.933 1.00 91.62 99 ILE A N 1
ATOM 754 C CA . ILE A 1 99 ? -27.729 12.693 30.090 1.00 91.62 99 ILE A CA 1
ATOM 755 C C . ILE A 1 99 ? -26.802 12.727 28.878 1.00 91.62 99 ILE A C 1
ATOM 757 O O . ILE A 1 99 ? -27.238 12.869 27.738 1.00 91.62 99 ILE A O 1
ATOM 761 N N . LYS A 1 100 ? -25.500 12.571 29.124 1.00 95.56 100 LYS A N 1
ATOM 762 C CA . LYS A 1 100 ? -24.512 12.407 28.060 1.00 95.56 100 LYS A CA 1
ATOM 763 C C . LYS A 1 100 ? -24.471 10.941 27.622 1.00 95.56 100 LYS A C 1
ATOM 765 O O . LYS A 1 100 ? -24.182 10.058 28.432 1.00 95.56 100 LYS A O 1
ATOM 770 N N . TRP A 1 101 ? -24.727 10.689 26.349 1.00 95.69 101 TRP A N 1
ATOM 771 C CA . TRP A 1 101 ? -24.778 9.372 25.725 1.00 95.69 101 TRP A CA 1
ATOM 772 C C . TRP A 1 101 ? -23.580 9.182 24.801 1.00 95.69 101 TRP A C 1
ATOM 774 O O . TRP A 1 101 ? -23.317 10.029 23.955 1.00 95.69 101 TRP A O 1
ATOM 784 N N . ALA A 1 102 ? -22.863 8.071 24.949 1.00 94.81 102 ALA A N 1
ATOM 785 C CA . ALA A 1 102 ? -21.812 7.657 24.026 1.00 94.81 102 ALA A CA 1
ATOM 786 C C . ALA A 1 102 ? -22.442 6.855 22.885 1.00 94.81 102 ALA A C 1
ATOM 788 O O . ALA A 1 102 ? -23.200 5.915 23.152 1.00 94.81 102 ALA A O 1
ATOM 789 N N . SER A 1 103 ? -22.120 7.194 21.636 1.00 93.25 103 SER A N 1
ATOM 790 C CA . SER A 1 103 ? -22.553 6.389 20.494 1.00 93.25 103 SER A CA 1
ATOM 791 C C . SER A 1 103 ? -21.627 5.203 20.259 1.00 93.25 103 SER A C 1
ATOM 793 O O . SER A 1 103 ? -20.401 5.335 20.242 1.00 93.25 103 SER A O 1
ATOM 795 N N . VAL A 1 104 ? -22.229 4.033 20.092 1.00 91.25 104 VAL A N 1
ATOM 796 C CA . VAL A 1 104 ? -21.517 2.762 19.993 1.00 91.25 104 VAL A CA 1
ATOM 797 C C . VAL A 1 104 ? -22.058 1.891 18.868 1.00 91.25 104 VAL A C 1
ATOM 799 O O . VAL A 1 104 ? -23.223 2.016 18.490 1.00 91.25 104 VAL A O 1
ATOM 802 N N . ASP A 1 105 ? -21.214 1.003 18.351 1.00 86.06 105 ASP A N 1
ATOM 803 C CA . ASP A 1 105 ? -21.626 -0.053 17.429 1.00 86.06 105 ASP A CA 1
ATOM 804 C C . ASP A 1 105 ? -22.343 -1.167 18.194 1.00 86.06 105 ASP A C 1
ATOM 806 O O . ASP A 1 105 ? -21.809 -1.736 19.152 1.00 86.06 105 ASP A O 1
ATOM 810 N N . TYR A 1 106 ? -23.550 -1.494 17.751 1.00 84.19 106 TYR A N 1
ATOM 811 C CA . TYR A 1 106 ? -24.251 -2.702 18.146 1.00 84.19 106 TYR A CA 1
ATOM 812 C C . TYR A 1 106 ? -24.719 -3.442 16.894 1.00 84.19 106 TYR A C 1
ATOM 814 O O . TYR A 1 106 ? -25.675 -3.030 16.238 1.00 84.19 106 TYR A O 1
ATOM 822 N N . ASN A 1 107 ? -24.046 -4.547 16.562 1.00 80.31 107 ASN A N 1
ATOM 823 C CA . ASN A 1 107 ? -24.321 -5.361 15.371 1.00 80.31 107 ASN A CA 1
ATOM 824 C C . ASN A 1 107 ? -24.310 -4.545 14.060 1.00 80.31 107 ASN A C 1
ATOM 826 O O . ASN A 1 107 ? -25.154 -4.765 13.189 1.00 80.31 107 ASN A O 1
ATOM 830 N N . GLY A 1 108 ? -23.381 -3.592 13.919 1.00 74.00 108 GLY A N 1
ATOM 831 C CA . GLY A 1 108 ? -23.289 -2.735 12.732 1.00 74.00 108 GLY A CA 1
ATOM 832 C C . GLY A 1 108 ? -24.314 -1.597 12.684 1.00 74.00 108 GLY A C 1
ATOM 833 O O . GLY A 1 108 ? -24.454 -0.945 11.650 1.00 74.00 108 GLY A O 1
ATOM 834 N N . GLN A 1 109 ? -25.058 -1.364 13.769 1.00 81.31 109 GLN A N 1
ATOM 835 C CA . GLN A 1 109 ? -25.997 -0.251 13.905 1.00 81.31 109 GLN A CA 1
ATOM 836 C C . GLN A 1 109 ? -25.568 0.693 15.028 1.00 81.31 109 GLN A C 1
ATOM 838 O O . GLN A 1 109 ? -25.021 0.266 16.045 1.00 81.31 109 GLN A O 1
ATOM 843 N N . LYS A 1 110 ? -25.865 1.989 14.865 1.00 88.50 110 LYS A N 1
ATOM 844 C CA . LYS A 1 110 ? -25.610 2.999 15.896 1.00 88.50 110 LYS A CA 1
ATOM 845 C C . LYS A 1 110 ? -26.569 2.818 17.067 1.00 88.50 110 LYS A C 1
ATOM 847 O O . LYS A 1 110 ? -27.784 2.876 16.898 1.00 88.50 110 LYS A O 1
ATOM 852 N N . ALA A 1 111 ? -26.000 2.653 18.251 1.00 94.38 111 ALA A N 1
ATOM 853 C CA . ALA A 1 111 ? -26.707 2.558 19.514 1.00 94.38 111 ALA A CA 1
ATOM 854 C C . ALA A 1 111 ? -26.076 3.490 20.557 1.00 94.38 111 ALA A C 1
ATOM 856 O O . ALA A 1 111 ? -25.085 4.172 20.285 1.00 94.38 111 ALA A O 1
ATOM 857 N N . TRP A 1 112 ? -26.669 3.539 21.747 1.00 95.69 112 TRP A N 1
ATOM 858 C CA . TRP A 1 112 ? -26.345 4.540 22.755 1.00 95.69 112 TRP A CA 1
ATOM 859 C C . TRP A 1 112 ? -26.216 3.933 24.140 1.00 95.69 112 TRP A C 1
ATOM 861 O O . TRP A 1 112 ? -27.031 3.115 24.559 1.00 95.69 112 TRP A O 1
ATOM 871 N N . ILE A 1 113 ? -25.204 4.373 24.875 1.00 95.88 113 ILE A N 1
ATOM 872 C CA . ILE A 1 113 ? -24.991 3.994 26.271 1.00 95.88 113 ILE A CA 1
ATOM 873 C C . ILE A 1 113 ? -24.676 5.226 27.104 1.00 95.88 113 ILE A C 1
ATOM 875 O O . ILE A 1 113 ? -24.116 6.202 26.610 1.00 95.88 113 ILE A O 1
ATOM 879 N N . ASN A 1 114 ? -25.043 5.203 28.380 1.00 95.75 114 ASN A N 1
ATOM 880 C CA . ASN A 1 114 ? -24.807 6.338 29.260 1.00 95.75 114 ASN A CA 1
ATOM 881 C C . ASN A 1 114 ? -23.296 6.527 29.478 1.00 95.75 114 ASN A C 1
ATOM 883 O O . ASN A 1 114 ? -22.632 5.673 30.070 1.00 95.75 114 ASN A O 1
ATOM 887 N N . LYS A 1 115 ? -22.765 7.668 29.020 1.00 94.25 115 LYS A N 1
ATOM 888 C CA . LYS A 1 115 ? -21.329 7.980 29.027 1.00 94.25 115 LYS A CA 1
ATOM 889 C C . LYS A 1 115 ? -20.735 7.956 30.432 1.00 94.25 115 LYS A C 1
ATOM 891 O O . LYS A 1 115 ? -19.564 7.640 30.593 1.00 94.25 115 LYS A O 1
ATOM 896 N N . ARG A 1 116 ? -21.539 8.274 31.450 1.00 94.69 116 ARG A N 1
ATOM 897 C CA . ARG A 1 116 ? -21.109 8.315 32.854 1.00 94.69 116 ARG A CA 1
ATOM 898 C C . ARG A 1 116 ? -20.644 6.956 33.378 1.00 94.69 116 ARG A C 1
ATOM 900 O O . ARG A 1 116 ? -19.894 6.913 34.343 1.00 94.69 116 ARG A O 1
ATOM 907 N N . PHE A 1 117 ? -21.129 5.874 32.783 1.00 95.69 117 PHE A N 1
ATOM 908 C CA . PHE A 1 117 ? -20.947 4.509 33.274 1.00 95.69 117 PHE A CA 1
ATOM 909 C C . PHE A 1 117 ? -20.019 3.677 32.391 1.00 95.69 117 PHE A C 1
ATOM 911 O O . PHE A 1 117 ? -19.993 2.448 32.501 1.00 95.69 117 PHE A O 1
ATOM 918 N N . VAL A 1 118 ? -19.279 4.343 31.504 1.00 94.00 118 VAL A N 1
ATOM 919 C CA . VAL A 1 118 ? -18.327 3.700 30.611 1.00 94.00 118 VAL A CA 1
ATOM 920 C C . VAL A 1 118 ? -16.978 4.391 30.627 1.00 94.00 118 VAL A C 1
ATOM 922 O O . VAL A 1 118 ? -16.878 5.614 30.558 1.00 94.00 118 VAL A O 1
ATOM 925 N N . ASN A 1 119 ? -15.930 3.579 30.636 1.00 93.31 119 ASN A N 1
ATOM 926 C CA . ASN A 1 119 ? -14.566 4.031 30.440 1.00 93.31 119 ASN A CA 1
ATOM 927 C C . ASN A 1 119 ? -14.220 3.949 28.953 1.00 93.31 119 ASN A C 1
ATOM 929 O O . ASN A 1 119 ? -14.259 2.860 28.368 1.00 93.31 119 ASN A O 1
ATOM 933 N N . ILE A 1 120 ? -13.897 5.095 28.349 1.00 89.81 120 ILE A N 1
ATOM 934 C CA . ILE A 1 120 ? -13.401 5.144 26.976 1.00 89.81 120 ILE A CA 1
ATOM 935 C C . ILE A 1 120 ? -11.907 4.869 26.995 1.00 89.81 120 ILE A C 1
ATOM 937 O O . ILE A 1 120 ? -11.116 5.675 27.481 1.00 89.81 120 ILE A O 1
ATOM 941 N N . LYS A 1 121 ? -11.518 3.734 26.435 1.00 85.81 121 LYS A N 1
ATOM 942 C CA . LYS A 1 121 ? -10.117 3.333 26.319 1.00 85.81 121 LYS A CA 1
ATOM 943 C C . LYS A 1 121 ? -9.852 2.798 24.921 1.00 85.81 121 LYS A C 1
ATOM 945 O O . LYS A 1 121 ? -10.809 2.423 24.244 1.00 85.81 121 LYS A O 1
ATOM 950 N N . PRO A 1 122 ? -8.591 2.738 24.465 1.00 77.69 122 PRO A N 1
ATOM 951 C CA . PRO A 1 122 ? -8.267 2.039 23.231 1.00 77.69 122 PRO A CA 1
ATOM 952 C C . PRO A 1 122 ? -8.921 0.660 23.249 1.00 77.69 122 PRO A C 1
ATOM 954 O O . PRO A 1 122 ? -8.803 -0.068 24.244 1.00 77.69 122 PRO A O 1
ATOM 957 N N . CYS A 1 123 ? -9.657 0.317 22.192 1.00 66.81 123 CYS A N 1
ATOM 958 C CA . CYS A 1 123 ? -10.176 -1.027 22.082 1.00 66.81 123 CYS A CA 1
ATOM 959 C C . CYS A 1 123 ? -8.988 -1.983 22.021 1.00 66.81 123 CYS A C 1
ATOM 961 O O . CYS A 1 123 ? -8.358 -2.150 2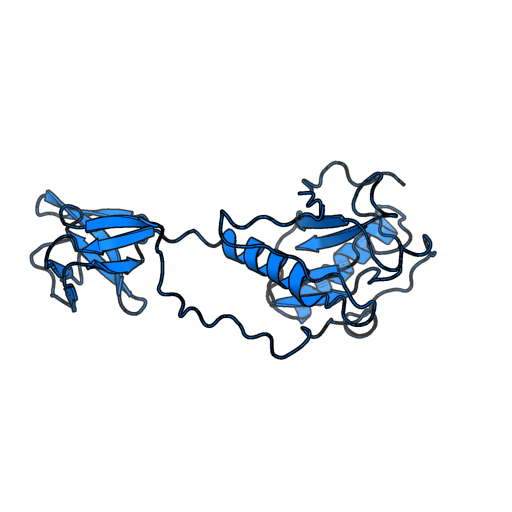0.979 1.00 66.81 123 CYS A O 1
ATOM 963 N N . ILE A 1 124 ? -8.747 -2.706 23.109 1.00 57.88 124 ILE A N 1
ATOM 964 C CA . ILE A 1 124 ? -8.157 -4.032 22.994 1.00 57.88 124 ILE A CA 1
ATOM 965 C C . ILE A 1 124 ? -9.319 -4.912 22.538 1.00 57.88 124 ILE A C 1
ATOM 967 O O . ILE A 1 124 ? -9.904 -5.639 23.338 1.00 57.88 124 ILE A O 1
ATOM 971 N N . LEU A 1 125 ? -9.744 -4.750 21.274 1.00 48.75 125 LEU A N 1
ATOM 972 C CA . LEU A 1 125 ? -10.640 -5.724 20.666 1.00 48.75 125 LEU A CA 1
ATOM 973 C C . LEU A 1 125 ? -9.953 -7.068 20.876 1.00 48.75 125 LEU A C 1
ATOM 975 O O . LEU A 1 125 ? -8.754 -7.192 20.607 1.00 48.75 125 LEU A O 1
ATOM 979 N N . ASP A 1 126 ? -10.701 -8.021 21.431 1.00 43.03 126 ASP A N 1
ATOM 980 C CA . ASP A 1 126 ? -10.290 -9.410 21.579 1.00 43.03 126 ASP A CA 1
ATOM 981 C C . ASP A 1 126 ? -9.427 -9.813 20.374 1.00 43.03 126 ASP A C 1
ATOM 983 O O . ASP A 1 126 ? -9.726 -9.445 19.230 1.00 43.03 126 ASP A O 1
ATOM 987 N N . LYS A 1 127 ? -8.347 -10.554 20.634 1.00 42.59 127 LYS A N 1
ATOM 988 C CA . LYS A 1 127 ? -7.367 -11.083 19.668 1.00 42.59 127 LYS A CA 1
ATOM 989 C C . LYS A 1 127 ? -7.995 -12.119 18.711 1.00 42.59 127 LYS A C 1
ATOM 991 O O . LYS A 1 127 ? -7.388 -13.130 18.372 1.00 42.59 127 LYS A O 1
ATOM 996 N N . ARG A 1 128 ? -9.237 -11.870 18.299 1.00 41.75 128 ARG A N 1
ATOM 997 C CA . ARG A 1 128 ? -10.068 -12.555 17.318 1.00 41.75 128 ARG A CA 1
ATOM 998 C C . ARG A 1 128 ? -10.551 -11.622 16.205 1.00 41.75 128 ARG A C 1
ATOM 1000 O O . ARG A 1 128 ? -11.490 -11.974 15.495 1.00 41.75 128 ARG A O 1
ATOM 1007 N N . ARG A 1 129 ? -9.860 -10.513 15.912 1.00 41.03 129 ARG A N 1
ATOM 1008 C CA . ARG A 1 129 ? -9.599 -10.318 14.478 1.00 41.03 129 ARG A CA 1
ATOM 1009 C C . ARG A 1 129 ? -8.780 -11.538 14.102 1.00 41.03 129 ARG A C 1
ATOM 1011 O O . ARG A 1 129 ? -7.702 -11.720 14.665 1.00 41.03 129 ARG A O 1
ATOM 1018 N N . ARG A 1 130 ? -9.340 -12.428 13.269 1.00 40.03 130 ARG A N 1
ATOM 1019 C CA . ARG A 1 130 ? -8.549 -13.453 12.582 1.00 40.03 130 ARG A CA 1
ATOM 1020 C C . ARG A 1 130 ? -7.269 -12.732 12.185 1.00 40.03 130 ARG A C 1
ATOM 1022 O O . ARG A 1 130 ? -7.346 -11.793 11.394 1.00 40.03 130 ARG A O 1
ATOM 1029 N N . ALA A 1 131 ? -6.127 -13.122 12.757 1.00 37.44 131 ALA A N 1
ATOM 1030 C CA . ALA A 1 131 ? -4.891 -12.936 12.028 1.00 37.44 131 ALA A CA 1
ATOM 1031 C C . ALA A 1 131 ? -5.246 -13.429 10.629 1.00 37.44 131 ALA A C 1
ATOM 1033 O O . ALA A 1 131 ? -5.764 -14.547 10.502 1.00 37.44 131 ALA A O 1
ATOM 1034 N N . VAL A 1 132 ? -5.159 -12.558 9.623 1.00 37.75 132 VAL A N 1
ATOM 1035 C CA . VAL A 1 132 ? -5.237 -13.035 8.252 1.00 37.75 132 VAL A CA 1
ATOM 1036 C C . VAL A 1 132 ? -4.057 -13.979 8.180 1.00 37.75 132 VAL A C 1
ATOM 1038 O O . VAL A 1 132 ? -2.905 -13.560 8.135 1.00 37.75 132 VAL A O 1
ATOM 1041 N N . GLN A 1 133 ? -4.346 -15.262 8.354 1.00 35.62 133 GLN A N 1
ATOM 1042 C CA . GLN A 1 133 ? -3.372 -16.308 8.218 1.00 35.62 133 GLN A CA 1
ATOM 1043 C C . GLN A 1 133 ? -3.154 -16.342 6.716 1.00 35.62 133 GLN A C 1
ATOM 1045 O O . GLN A 1 133 ? -3.903 -16.998 5.991 1.00 35.62 133 GLN A O 1
ATOM 1050 N N . LEU A 1 134 ? -2.228 -15.497 6.251 1.00 38.84 134 LEU A N 1
ATOM 1051 C CA . LEU A 1 134 ? -1.778 -15.491 4.873 1.00 38.84 134 LEU A CA 1
ATOM 1052 C C . LEU A 1 134 ? -1.259 -16.902 4.628 1.00 38.84 134 LEU A C 1
ATOM 1054 O O . LEU A 1 134 ? -0.233 -17.320 5.166 1.00 38.84 134 LEU A O 1
ATOM 1058 N N . SER A 1 135 ? -2.062 -17.683 3.919 1.00 34.91 135 SER A N 1
ATOM 1059 C CA . SER A 1 135 ? -1.733 -19.045 3.536 1.00 34.91 135 SER A CA 1
ATOM 1060 C C . SER A 1 135 ? -0.813 -18.942 2.326 1.00 34.91 135 SER A C 1
ATOM 1062 O O . SER A 1 135 ? -1.234 -19.112 1.190 1.00 34.91 135 SER A O 1
ATOM 1064 N N . GLY A 1 136 ? 0.445 -18.588 2.589 1.00 44.41 136 GLY A N 1
ATOM 1065 C CA . GLY A 1 136 ? 1.458 -18.366 1.560 1.00 44.41 136 GLY A CA 1
ATOM 1066 C C . GLY A 1 136 ? 1.540 -16.924 1.059 1.00 44.41 136 GLY A C 1
ATOM 1067 O O . GLY A 1 136 ? 0.845 -16.029 1.541 1.00 44.41 136 GLY A O 1
ATOM 1068 N N . CYS A 1 137 ? 2.456 -16.702 0.115 1.00 45.91 137 CYS A N 1
ATOM 1069 C CA . CYS A 1 137 ? 2.745 -15.387 -0.450 1.00 45.91 137 CYS A CA 1
ATOM 1070 C C . CYS A 1 137 ? 1.519 -14.770 -1.124 1.00 45.91 137 CYS A C 1
ATOM 1072 O O . CYS A 1 137 ? 0.842 -15.474 -1.877 1.00 45.91 137 CYS A O 1
ATOM 1074 N N . PRO A 1 138 ? 1.236 -13.466 -0.900 1.00 60.12 138 PRO A N 1
ATOM 1075 C CA . PRO A 1 138 ? 0.236 -12.778 -1.696 1.00 60.12 138 PRO A CA 1
ATOM 1076 C C . PRO A 1 138 ? 0.639 -12.880 -3.166 1.00 60.12 138 PRO A C 1
ATOM 1078 O O . PRO A 1 138 ? 1.819 -12.770 -3.508 1.00 60.12 138 PRO A O 1
ATOM 1081 N N . HIS A 1 139 ? -0.348 -13.113 -4.028 1.00 70.81 139 HIS A N 1
ATOM 1082 C CA . HIS A 1 139 ? -0.126 -13.107 -5.467 1.00 70.81 139 HIS A CA 1
ATOM 1083 C C . HIS A 1 139 ? 0.386 -11.728 -5.884 1.00 70.81 139 HIS A C 1
ATOM 1085 O O . HIS A 1 139 ? -0.316 -10.729 -5.713 1.00 70.81 139 HIS A O 1
ATOM 1091 N N . ILE A 1 140 ? 1.609 -11.678 -6.411 1.00 79.75 140 ILE A N 1
ATOM 1092 C CA . ILE A 1 140 ? 2.172 -10.461 -6.989 1.00 79.75 140 ILE A CA 1
ATOM 1093 C C . ILE A 1 140 ? 1.692 -10.394 -8.434 1.00 79.75 140 ILE A C 1
ATOM 1095 O O . ILE A 1 140 ? 2.008 -11.274 -9.233 1.00 79.75 140 ILE A O 1
ATOM 1099 N N . VAL A 1 141 ? 0.951 -9.338 -8.763 1.00 83.75 141 VAL A N 1
ATOM 1100 C CA . VAL A 1 141 ? 0.599 -8.993 -10.137 1.00 83.75 141 VAL A CA 1
ATOM 1101 C C . VAL A 1 141 ? 1.888 -8.600 -10.847 1.00 83.75 141 VAL A C 1
ATOM 1103 O O . VAL A 1 141 ? 2.436 -7.514 -10.641 1.00 83.75 141 VAL A O 1
ATOM 1106 N N . THR A 1 142 ? 2.385 -9.521 -11.658 1.00 90.75 142 THR A N 1
ATOM 1107 C CA . THR A 1 142 ? 3.629 -9.403 -12.410 1.00 90.75 142 THR A CA 1
ATOM 1108 C C . THR A 1 142 ? 3.574 -8.252 -13.402 1.00 90.75 142 THR A C 1
ATOM 1110 O O . THR A 1 142 ? 2.500 -7.841 -13.862 1.00 90.75 142 THR A O 1
ATOM 1113 N N . ARG A 1 143 ? 4.752 -7.793 -13.824 1.00 96.50 143 ARG A N 1
ATOM 1114 C CA . ARG A 1 143 ? 4.895 -6.813 -14.911 1.00 96.50 143 ARG A CA 1
ATOM 1115 C C . ARG A 1 143 ? 4.092 -7.169 -16.159 1.00 96.50 143 ARG A C 1
ATOM 1117 O O . ARG A 1 143 ? 3.481 -6.296 -16.768 1.00 96.50 143 ARG A O 1
ATOM 1124 N N . ALA A 1 144 ? 4.053 -8.446 -16.532 1.00 96.81 144 ALA A N 1
ATOM 1125 C CA . ALA A 1 144 ? 3.274 -8.897 -17.680 1.00 96.81 144 ALA A CA 1
ATOM 1126 C C . ALA A 1 144 ? 1.759 -8.768 -17.440 1.00 96.81 144 ALA A C 1
ATOM 1128 O O . ALA A 1 144 ? 1.041 -8.292 -18.319 1.00 96.81 144 ALA A O 1
ATOM 1129 N N . GLU A 1 145 ? 1.272 -9.133 -16.251 1.00 95.19 145 GLU A N 1
ATOM 1130 C CA . GLU A 1 145 ? -0.157 -9.098 -15.917 1.00 95.19 145 GLU A CA 1
ATOM 1131 C C . GLU A 1 145 ? -0.736 -7.682 -15.893 1.00 95.19 145 GLU A C 1
ATOM 1133 O O . GLU A 1 145 ? -1.846 -7.469 -16.383 1.00 95.19 145 GLU A O 1
ATOM 1138 N N . TRP A 1 146 ? -0.001 -6.697 -15.366 1.00 97.06 146 TRP A N 1
ATOM 1139 C CA . TRP A 1 146 ? -0.449 -5.302 -15.418 1.00 97.06 146 TRP A CA 1
ATOM 1140 C C . TRP A 1 146 ? -0.058 -4.596 -16.722 1.00 97.06 146 TRP A C 1
ATOM 1142 O O . TRP A 1 146 ? -0.473 -3.463 -16.952 1.00 97.06 146 TRP A O 1
ATOM 1152 N N . GLY A 1 147 ? 0.639 -5.261 -17.648 1.00 97.88 147 GLY A N 1
ATOM 1153 C CA . GLY A 1 147 ? 0.999 -4.715 -18.959 1.00 97.88 147 GLY A CA 1
ATOM 1154 C C . GLY A 1 147 ? 2.053 -3.612 -18.883 1.00 97.88 147 GLY A C 1
ATOM 1155 O O . GLY A 1 147 ? 1.869 -2.539 -19.461 1.00 97.88 147 GLY A O 1
ATOM 1156 N N . ALA A 1 148 ? 3.133 -3.877 -18.152 1.00 97.81 148 ALA A N 1
ATOM 1157 C CA . ALA A 1 148 ? 4.289 -3.006 -18.044 1.00 97.81 148 ALA A CA 1
ATOM 1158 C C . ALA A 1 148 ? 4.953 -2.763 -19.392 1.00 97.81 148 ALA A C 1
ATOM 1160 O O . ALA A 1 148 ? 5.209 -3.692 -20.162 1.00 97.81 148 ALA A O 1
ATOM 1161 N N . ARG A 1 149 ? 5.336 -1.511 -19.635 1.00 97.00 149 ARG A N 1
ATOM 1162 C CA . ARG A 1 149 ? 6.298 -1.188 -20.689 1.00 97.00 149 ARG A CA 1
ATOM 1163 C C . ARG A 1 149 ? 7.674 -1.747 -20.316 1.00 97.00 149 ARG A C 1
ATOM 1165 O O . ARG A 1 149 ? 8.003 -1.904 -19.135 1.00 97.00 149 ARG A O 1
ATOM 1172 N N . ALA A 1 150 ? 8.480 -2.043 -21.332 1.00 97.00 150 ALA A N 1
ATOM 1173 C CA . ALA A 1 150 ? 9.876 -2.413 -21.132 1.00 97.00 150 ALA A CA 1
ATOM 1174 C C . ALA A 1 150 ? 10.666 -1.221 -20.552 1.00 97.00 150 ALA A C 1
ATOM 1176 O O . ALA A 1 150 ? 10.426 -0.088 -20.985 1.00 97.00 150 ALA A O 1
ATOM 1177 N N . PRO A 1 151 ? 11.595 -1.450 -19.606 1.00 96.44 151 PRO A N 1
ATOM 1178 C CA . PRO A 1 151 ? 12.477 -0.396 -19.119 1.00 96.44 151 PRO A CA 1
ATOM 1179 C C . PRO A 1 151 ? 13.376 0.112 -20.256 1.00 96.44 151 PRO A C 1
ATOM 1181 O O . PRO A 1 151 ? 13.784 -0.658 -21.127 1.00 96.44 151 PRO A O 1
ATOM 1184 N N . THR A 1 152 ? 13.712 1.403 -20.257 1.00 96.75 152 THR A N 1
ATOM 1185 C CA . THR A 1 152 ? 14.649 1.969 -21.246 1.00 96.75 152 THR A CA 1
ATOM 1186 C C . THR A 1 152 ? 16.104 1.639 -20.920 1.00 96.75 152 THR A C 1
ATOM 1188 O O . THR A 1 152 ? 16.945 1.617 -21.817 1.00 96.75 152 THR A O 1
ATOM 1191 N N . SER A 1 153 ? 16.412 1.369 -19.649 1.00 95.06 153 SER A N 1
ATOM 1192 C CA . SER A 1 153 ? 17.717 0.894 -19.188 1.00 95.06 153 SER A CA 1
ATOM 1193 C C . SER A 1 153 ? 17.629 0.232 -17.809 1.00 95.06 153 SER A C 1
ATOM 1195 O O . SER A 1 153 ? 16.659 0.412 -17.070 1.00 95.06 153 SER A O 1
ATOM 1197 N N . HIS A 1 154 ? 18.673 -0.514 -17.453 1.00 92.75 154 HIS A N 1
ATOM 1198 C CA . HIS A 1 154 ? 18.841 -1.103 -16.126 1.00 92.75 154 HIS A CA 1
ATOM 1199 C C . HIS A 1 154 ? 19.791 -0.242 -15.283 1.00 92.75 154 HIS A C 1
ATOM 1201 O O . HIS A 1 154 ? 20.829 0.221 -15.758 1.00 92.75 154 HIS A O 1
ATOM 1207 N N . SER A 1 155 ? 19.413 -0.005 -14.032 1.00 89.44 155 SER A N 1
ATOM 1208 C CA . SER A 1 155 ? 20.155 0.720 -12.996 1.00 89.44 155 SER A CA 1
ATOM 1209 C C . SER A 1 155 ? 21.070 -0.193 -12.167 1.00 89.44 155 SER A C 1
ATOM 1211 O O . SER A 1 155 ? 21.779 0.297 -11.289 1.00 89.44 155 SER A O 1
ATOM 1213 N N . GLY A 1 156 ? 21.092 -1.494 -12.469 1.00 91.94 156 GLY A N 1
ATOM 1214 C CA . GLY A 1 156 ? 21.944 -2.491 -11.826 1.00 91.94 156 GLY A CA 1
ATOM 1215 C C . GLY A 1 156 ? 21.215 -3.264 -10.734 1.00 91.94 156 GLY A C 1
ATOM 1216 O O . GLY A 1 156 ? 20.015 -3.086 -10.522 1.00 91.94 156 GLY A O 1
ATOM 1217 N N . HIS A 1 157 ? 21.960 -4.125 -10.040 1.00 90.50 157 HIS A N 1
ATOM 1218 C CA . HIS A 1 157 ? 21.372 -5.072 -9.103 1.00 90.50 157 HIS A CA 1
ATOM 1219 C C . HIS A 1 157 ? 21.442 -4.620 -7.646 1.00 90.50 157 HIS A C 1
ATOM 1221 O O . HIS A 1 157 ? 22.482 -4.154 -7.172 1.00 90.50 157 HIS A O 1
ATOM 1227 N N . LEU A 1 158 ? 20.340 -4.811 -6.925 1.00 79.56 158 LEU A N 1
ATOM 1228 C CA . LEU A 1 158 ? 20.302 -4.727 -5.474 1.00 79.56 158 LEU A CA 1
ATOM 1229 C C . LEU A 1 158 ? 21.135 -5.858 -4.846 1.00 79.56 158 LEU A C 1
ATOM 1231 O O . LEU A 1 158 ? 21.303 -6.931 -5.433 1.00 79.56 158 LEU A O 1
ATOM 1235 N N . PRO A 1 159 ? 21.657 -5.658 -3.624 1.00 70.88 159 PRO A N 1
ATOM 1236 C CA . PRO A 1 159 ? 22.202 -6.755 -2.841 1.00 70.88 159 PRO A CA 1
ATOM 1237 C C . PRO A 1 159 ? 21.138 -7.835 -2.634 1.00 70.88 159 PRO A C 1
ATOM 1239 O O . PRO A 1 159 ? 19.981 -7.514 -2.383 1.00 70.88 159 PRO A O 1
ATOM 1242 N N . ALA A 1 160 ? 21.557 -9.104 -2.606 1.00 67.06 160 ALA A N 1
ATOM 1243 C CA . ALA A 1 160 ? 20.659 -10.245 -2.377 1.00 67.06 160 ALA A CA 1
ATOM 1244 C C . ALA A 1 160 ? 19.781 -10.114 -1.113 1.00 67.06 160 ALA A C 1
ATOM 1246 O O . ALA A 1 160 ? 18.747 -10.761 -1.003 1.00 67.06 160 ALA A O 1
ATOM 1247 N N . ILE A 1 161 ? 20.219 -9.304 -0.142 1.00 69.06 161 ILE A N 1
ATOM 1248 C CA . ILE A 1 161 ? 19.434 -8.896 1.023 1.00 69.06 161 ILE A CA 1
ATOM 1249 C C . ILE A 1 161 ? 19.547 -7.368 1.135 1.00 69.06 161 ILE A C 1
ATOM 1251 O O . ILE A 1 161 ? 20.574 -6.871 1.617 1.00 69.06 161 ILE A O 1
ATOM 1255 N N . PRO A 1 162 ? 18.541 -6.607 0.669 1.00 67.00 162 PRO A N 1
ATOM 1256 C CA . PRO A 1 162 ? 18.485 -5.165 0.869 1.00 67.00 162 PRO A CA 1
ATOM 1257 C C . PRO A 1 162 ? 18.446 -4.834 2.366 1.00 67.00 162 PRO A C 1
ATOM 1259 O O . PRO A 1 162 ? 17.815 -5.533 3.156 1.00 67.00 162 PRO A O 1
ATOM 1262 N N . LYS A 1 163 ? 19.135 -3.766 2.772 1.00 72.62 163 LYS A N 1
ATOM 1263 C CA . LYS A 1 163 ? 19.257 -3.370 4.187 1.00 72.62 163 LYS A CA 1
ATOM 1264 C C . LYS A 1 163 ? 18.059 -2.569 4.687 1.00 72.62 163 LYS A C 1
ATOM 1266 O O . LYS A 1 163 ? 17.830 -2.506 5.892 1.00 72.62 163 LYS A O 1
ATOM 1271 N N . TYR A 1 164 ? 17.349 -1.923 3.768 1.00 73.12 164 TYR A N 1
ATOM 1272 C CA . TYR A 1 164 ? 16.289 -0.976 4.080 1.00 73.12 164 TYR A CA 1
ATOM 1273 C C . TYR A 1 164 ? 15.037 -1.262 3.270 1.00 73.12 164 TYR A C 1
ATOM 1275 O O . TYR A 1 164 ? 15.098 -1.742 2.136 1.00 73.12 164 TYR A O 1
ATOM 1283 N N . VAL A 1 165 ? 13.904 -0.887 3.850 1.00 73.69 165 VAL A N 1
ATOM 1284 C CA . VAL A 1 165 ? 12.635 -0.802 3.143 1.00 73.69 165 VAL A CA 1
ATOM 1285 C C . VAL A 1 165 ? 12.031 0.570 3.394 1.00 73.69 165 VAL A C 1
ATOM 1287 O O . VAL A 1 165 ? 11.941 1.021 4.536 1.00 73.69 165 VAL A O 1
ATOM 1290 N N . PHE A 1 166 ? 11.645 1.230 2.309 1.00 76.12 166 PHE A N 1
ATOM 1291 C CA . PHE A 1 166 ? 11.051 2.557 2.313 1.00 76.12 166 PHE A CA 1
ATOM 1292 C C . PHE A 1 166 ? 9.592 2.458 1.907 1.00 76.12 166 PHE A C 1
ATOM 1294 O O . PHE A 1 166 ? 9.271 1.819 0.903 1.00 76.12 166 PHE A O 1
ATOM 1301 N N . ILE A 1 167 ? 8.730 3.106 2.683 1.00 75.56 167 ILE A N 1
ATOM 1302 C CA . ILE A 1 167 ? 7.303 3.208 2.395 1.00 75.56 167 ILE A CA 1
ATOM 1303 C C . ILE A 1 167 ? 7.012 4.619 1.885 1.00 75.56 167 ILE A C 1
ATOM 1305 O O . ILE A 1 167 ? 7.436 5.608 2.491 1.00 75.56 167 ILE A O 1
ATOM 1309 N N . HIS A 1 168 ? 6.313 4.684 0.758 1.00 76.62 168 HIS A N 1
ATOM 1310 C CA . HIS A 1 168 ? 5.878 5.896 0.070 1.00 76.62 168 HIS A CA 1
ATOM 1311 C C . HIS A 1 168 ? 4.362 5.855 -0.107 1.00 76.62 168 HIS A C 1
ATOM 1313 O O . HIS A 1 168 ? 3.784 4.775 -0.128 1.00 76.62 168 HIS A O 1
ATOM 1319 N N . HIS A 1 169 ? 3.732 7.013 -0.281 1.00 76.50 169 HIS A N 1
ATOM 1320 C CA . HIS A 1 169 ? 2.319 7.116 -0.658 1.00 76.50 169 HIS A CA 1
ATOM 1321 C C . HIS A 1 169 ? 2.183 7.772 -2.029 1.00 76.50 169 HIS A C 1
ATOM 1323 O O . HIS A 1 169 ? 3.008 8.606 -2.425 1.00 76.50 169 HIS A O 1
ATOM 1329 N N . GLY A 1 170 ? 1.154 7.376 -2.770 1.00 66.88 170 GLY A N 1
ATOM 1330 C CA . GLY A 1 170 ? 0.767 8.043 -3.999 1.00 66.88 170 GLY A CA 1
ATOM 1331 C C . GLY A 1 170 ? 0.144 9.402 -3.696 1.00 66.88 170 GLY A C 1
ATOM 1332 O O . GLY A 1 170 ? -0.937 9.479 -3.126 1.00 66.88 170 GLY A O 1
ATOM 1333 N N . ALA A 1 171 ? 0.752 10.492 -4.170 1.00 73.19 171 ALA A N 1
ATOM 1334 C CA . ALA A 1 171 ? 0.161 11.837 -4.119 1.00 73.19 171 ALA A CA 1
ATOM 1335 C C . ALA A 1 171 ? -0.987 12.012 -5.142 1.00 73.19 171 ALA A C 1
ATOM 1337 O O . ALA A 1 171 ? -1.059 12.997 -5.879 1.00 73.19 171 ALA A O 1
ATOM 1338 N N . SER A 1 172 ? -1.859 11.012 -5.262 1.00 70.38 172 SER A N 1
ATOM 1339 C CA . SER A 1 172 ? -2.947 10.952 -6.231 1.00 70.38 172 SER A CA 1
ATOM 1340 C C . SER A 1 172 ? -4.098 10.092 -5.687 1.00 70.38 172 SER A C 1
ATOM 1342 O O . SER A 1 172 ? -3.864 9.307 -4.777 1.00 70.38 172 SER A O 1
ATOM 1344 N N . PRO A 1 173 ? -5.331 10.201 -6.221 1.00 73.88 173 PRO A N 1
ATOM 1345 C CA . PRO A 1 173 ? -6.466 9.431 -5.703 1.00 73.88 173 PRO A CA 1
ATOM 1346 C C . PRO A 1 173 ? -6.231 7.920 -5.765 1.00 73.88 173 PRO A C 1
ATOM 1348 O O . PRO A 1 173 ? -5.624 7.449 -6.728 1.00 73.88 173 PRO A O 1
ATOM 1351 N N . GLY A 1 174 ? -6.759 7.183 -4.793 1.00 75.81 174 GLY A N 1
ATOM 1352 C CA . GLY A 1 174 ? -6.626 5.730 -4.719 1.00 75.81 174 GLY A CA 1
ATOM 1353 C C . GLY A 1 174 ? -7.276 4.945 -5.860 1.00 75.81 174 GLY A C 1
ATOM 1354 O O . GLY A 1 174 ? -7.902 5.510 -6.766 1.00 75.81 174 GLY A O 1
ATOM 1355 N N . CYS A 1 175 ? -7.136 3.622 -5.815 1.00 76.06 175 CYS A N 1
ATOM 1356 C CA . CYS A 1 175 ? -7.725 2.674 -6.754 1.00 76.06 175 CYS A CA 1
ATOM 1357 C C . CYS A 1 175 ? -8.379 1.492 -6.013 1.00 76.06 175 CYS A C 1
ATOM 1359 O O . CYS A 1 175 ? -7.803 0.907 -5.110 1.00 76.06 175 CYS A O 1
ATOM 1361 N N . HIS A 1 176 ? -9.601 1.105 -6.389 1.00 79.62 176 HIS A N 1
ATOM 1362 C CA . HIS A 1 176 ? -10.379 0.129 -5.596 1.00 79.62 176 HIS A CA 1
ATOM 1363 C C . HIS A 1 176 ? -10.736 -1.157 -6.341 1.00 79.62 176 HIS A C 1
ATOM 1365 O O . HIS A 1 176 ? -11.238 -2.107 -5.742 1.00 79.62 176 HIS A O 1
ATOM 1371 N N . THR A 1 177 ? -10.488 -1.212 -7.648 1.00 76.56 177 THR A N 1
ATOM 1372 C CA . THR A 1 177 ? -10.656 -2.427 -8.447 1.00 76.56 177 THR A CA 1
ATOM 1373 C C . THR A 1 177 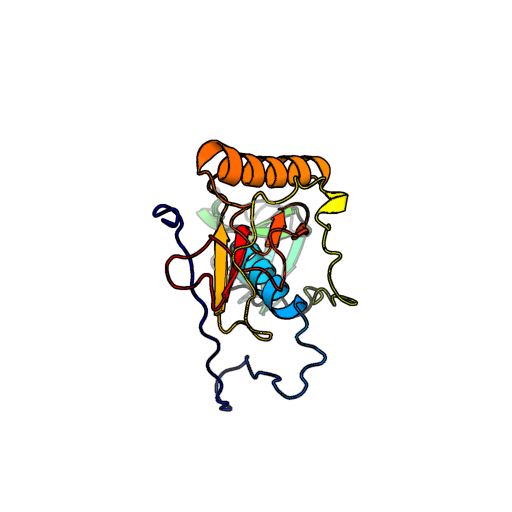? -9.340 -2.785 -9.117 1.00 76.56 177 THR A C 1
ATOM 1375 O O . THR A 1 177 ? -8.542 -1.904 -9.432 1.00 76.56 177 THR A O 1
ATOM 1378 N N . LYS A 1 178 ? -9.128 -4.073 -9.407 1.00 82.25 178 LYS A N 1
ATOM 1379 C CA . LYS A 1 178 ? -7.915 -4.538 -10.096 1.00 82.25 178 LYS A CA 1
ATOM 1380 C C . LYS A 1 178 ? -7.674 -3.805 -11.416 1.00 82.25 178 LYS A C 1
ATOM 1382 O O . LYS A 1 178 ? -6.545 -3.450 -11.734 1.00 82.25 178 LYS A O 1
ATOM 1387 N N . THR A 1 179 ? -8.731 -3.541 -12.181 1.00 94.12 179 THR A N 1
ATOM 1388 C CA . THR A 1 179 ? -8.632 -2.793 -13.442 1.00 94.12 179 THR A CA 1
ATOM 1389 C C . THR A 1 179 ? -8.173 -1.355 -13.205 1.00 94.12 179 THR A C 1
ATOM 1391 O O . THR A 1 179 ? -7.261 -0.888 -13.893 1.00 94.12 179 THR A O 1
ATOM 1394 N N . ASP A 1 180 ? -8.752 -0.675 -12.212 1.00 89.94 180 ASP A N 1
ATOM 1395 C CA . ASP A 1 180 ? -8.387 0.703 -11.876 1.00 89.94 180 ASP A CA 1
ATOM 1396 C C . ASP A 1 180 ? -6.959 0.778 -11.335 1.00 89.94 180 ASP A C 1
ATOM 1398 O O . ASP A 1 180 ? -6.194 1.656 -11.729 1.00 89.94 180 ASP A O 1
ATOM 1402 N N . CYS A 1 181 ? -6.562 -0.176 -10.492 1.00 87.00 181 CYS A N 1
ATOM 1403 C CA . CYS A 1 181 ? -5.215 -0.244 -9.939 1.00 87.00 181 CYS A CA 1
ATOM 1404 C C . CYS A 1 181 ? -4.162 -0.572 -10.999 1.00 87.00 181 CYS A C 1
ATOM 1406 O O . CYS A 1 181 ? -3.107 0.057 -11.017 1.00 87.00 181 CYS A O 1
ATOM 1408 N N . ILE A 1 182 ? -4.455 -1.445 -11.968 1.00 97.19 182 ILE A N 1
ATOM 1409 C CA . ILE A 1 182 ? -3.580 -1.642 -13.135 1.00 97.19 182 ILE A CA 1
ATOM 1410 C C . ILE A 1 182 ? -3.421 -0.334 -13.920 1.00 97.19 182 ILE A C 1
ATOM 1412 O O . ILE A 1 182 ? -2.301 0.048 -14.271 1.00 97.19 182 ILE A O 1
ATOM 1416 N N . ALA A 1 183 ? -4.520 0.376 -14.193 1.00 96.62 183 ALA A N 1
ATOM 1417 C CA . ALA A 1 183 ? -4.462 1.665 -14.880 1.00 96.62 183 ALA A CA 1
ATOM 1418 C C . ALA A 1 183 ? -3.649 2.696 -14.077 1.00 96.62 183 ALA A C 1
ATOM 1420 O O . ALA A 1 183 ? -2.862 3.455 -14.652 1.00 96.62 183 ALA A O 1
ATOM 1421 N N . LYS A 1 184 ? -3.771 2.671 -12.747 1.00 93.62 184 LYS A N 1
ATOM 1422 C CA . LYS A 1 184 ? -3.019 3.51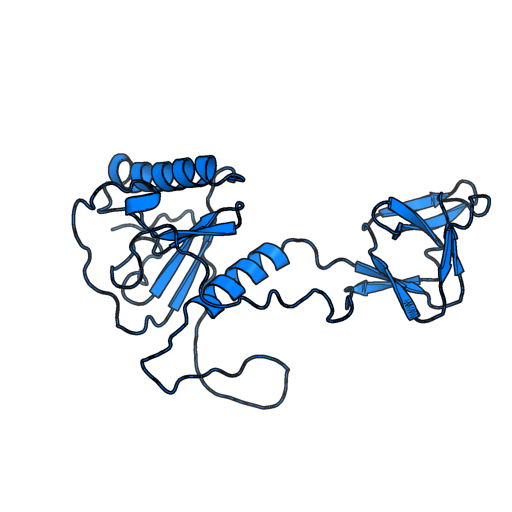8 -11.824 1.00 93.62 184 LYS A CA 1
ATOM 1423 C C . LYS A 1 184 ? -1.521 3.228 -11.860 1.00 93.62 184 LYS A C 1
ATOM 1425 O O . LYS A 1 184 ? -0.734 4.151 -12.067 1.00 93.62 184 LYS A O 1
ATOM 1430 N N . VAL A 1 185 ? -1.120 1.964 -11.756 1.00 96.19 185 VAL A N 1
ATOM 1431 C CA . VAL A 1 185 ? 0.289 1.543 -11.833 1.00 96.19 185 VAL A CA 1
ATOM 1432 C C . VAL A 1 185 ? 0.903 1.936 -13.179 1.00 96.19 185 VAL A C 1
ATOM 1434 O O . VAL A 1 185 ? 2.000 2.498 -13.216 1.00 96.19 185 VAL A O 1
ATOM 1437 N N . ARG A 1 186 ? 0.167 1.764 -14.286 1.00 97.62 186 ARG A N 1
ATOM 1438 C CA . ARG A 1 186 ? 0.588 2.257 -15.611 1.00 97.62 186 ARG A CA 1
ATOM 1439 C C . ARG A 1 186 ? 0.772 3.769 -15.634 1.00 97.62 186 ARG A C 1
ATOM 1441 O O . ARG A 1 186 ? 1.727 4.252 -16.237 1.00 97.62 186 ARG A O 1
ATOM 1448 N N . SER A 1 187 ? -0.113 4.520 -14.978 1.00 95.56 187 SER A N 1
ATOM 1449 C CA . SER A 1 187 ? 0.013 5.978 -14.897 1.00 95.56 187 SER A CA 1
ATOM 1450 C C . SER A 1 187 ? 1.294 6.397 -14.170 1.00 95.56 187 SER A C 1
ATOM 1452 O O . SER A 1 187 ? 1.994 7.280 -14.661 1.00 95.56 187 SER A O 1
ATOM 1454 N N . TYR A 1 188 ? 1.674 5.701 -13.089 1.00 95.88 188 TYR A N 1
ATOM 1455 C CA . TYR A 1 188 ? 2.953 5.924 -12.412 1.00 95.88 188 TYR A CA 1
ATOM 1456 C C . TYR A 1 188 ? 4.146 5.580 -13.307 1.00 95.88 188 TYR A C 1
ATOM 1458 O O . TYR A 1 188 ? 5.111 6.341 -13.351 1.00 95.88 188 TYR A O 1
ATOM 1466 N N . GLN A 1 189 ? 4.103 4.466 -14.047 1.00 97.50 189 GLN A N 1
ATOM 1467 C CA . GLN A 1 189 ? 5.179 4.119 -14.980 1.00 97.50 189 GLN A CA 1
ATOM 1468 C C . GLN A 1 189 ? 5.340 5.188 -16.072 1.00 97.50 189 GLN A C 1
ATOM 1470 O O . GLN A 1 189 ? 6.451 5.665 -16.296 1.00 97.50 189 GLN A O 1
ATOM 1475 N N . ASN A 1 190 ? 4.244 5.609 -16.707 1.00 96.69 190 ASN A N 1
ATOM 1476 C CA . ASN A 1 190 ? 4.272 6.640 -17.746 1.00 96.69 190 ASN A CA 1
ATOM 1477 C C . ASN A 1 190 ? 4.764 7.982 -17.196 1.00 96.69 190 ASN A C 1
ATOM 1479 O O . ASN A 1 190 ? 5.596 8.631 -17.819 1.00 96.69 190 ASN A O 1
ATOM 1483 N N . TYR A 1 191 ? 4.313 8.381 -16.007 1.00 95.06 191 TYR A N 1
ATOM 1484 C CA . TYR A 1 191 ? 4.771 9.615 -15.375 1.00 95.06 191 TYR A CA 1
ATOM 1485 C C . TYR A 1 191 ? 6.287 9.607 -15.123 1.00 95.06 191 TYR A C 1
ATOM 1487 O O . TYR A 1 191 ? 6.977 10.560 -15.482 1.00 95.06 191 TYR A O 1
ATOM 1495 N N . HIS A 1 192 ? 6.832 8.515 -14.582 1.00 96.00 192 HIS A N 1
ATOM 1496 C CA . HIS A 1 192 ? 8.272 8.401 -14.345 1.00 96.00 192 HIS A CA 1
ATOM 1497 C C . HIS A 1 192 ? 9.087 8.337 -15.645 1.00 96.00 192 HIS A C 1
ATOM 1499 O O . HIS A 1 192 ? 10.119 8.997 -15.758 1.00 96.00 192 HIS A O 1
ATOM 1505 N N . MET A 1 193 ? 8.644 7.559 -16.634 1.00 97.19 193 MET A N 1
ATOM 1506 C CA . MET A 1 193 ? 9.400 7.362 -17.876 1.00 97.19 193 MET A CA 1
ATOM 1507 C C . MET A 1 193 ? 9.279 8.551 -18.831 1.00 97.19 193 MET A C 1
ATOM 1509 O O . MET A 1 193 ? 10.285 9.037 -19.342 1.00 97.19 193 MET A O 1
ATOM 1513 N N . ASP A 1 194 ? 8.064 9.036 -19.067 1.00 96.12 194 ASP A N 1
ATOM 1514 C CA . ASP A 1 194 ? 7.807 10.074 -20.065 1.00 96.12 194 ASP A CA 1
ATOM 1515 C C . ASP A 1 194 ? 7.958 11.479 -19.453 1.00 96.12 194 ASP A C 1
ATOM 1517 O O . ASP A 1 194 ? 8.499 12.374 -20.101 1.00 96.12 194 ASP A O 1
ATOM 1521 N N . GLY A 1 195 ? 7.530 11.670 -18.198 1.00 92.19 195 GLY A N 1
ATOM 1522 C CA . GLY A 1 195 ? 7.588 12.960 -17.499 1.00 92.19 195 GLY A CA 1
ATOM 1523 C C . GLY A 1 195 ? 8.936 13.262 -16.841 1.00 92.19 195 GLY A C 1
ATOM 1524 O O . GLY A 1 195 ? 9.404 14.397 -16.899 1.00 92.19 195 GLY A O 1
ATOM 1525 N N . HIS A 1 196 ? 9.578 12.252 -16.242 1.00 90.88 196 HIS A N 1
ATOM 1526 C CA . HIS A 1 196 ? 10.851 12.412 -15.517 1.00 90.88 196 HIS A CA 1
ATOM 1527 C C . HIS A 1 196 ? 12.064 11.785 -16.210 1.00 90.88 196 HIS A C 1
ATOM 1529 O O . HIS A 1 196 ? 13.186 11.896 -15.710 1.00 90.88 196 HIS A O 1
ATOM 1535 N N . HIS A 1 197 ? 11.861 11.135 -17.359 1.00 94.62 197 HIS A N 1
ATOM 1536 C CA . HIS A 1 197 ? 12.913 10.457 -18.125 1.00 94.62 197 HIS A CA 1
ATOM 1537 C C . HIS A 1 197 ? 13.659 9.383 -17.326 1.00 94.62 197 HIS A C 1
ATOM 1539 O O . HIS A 1 197 ? 14.852 9.139 -17.532 1.00 94.62 197 HIS A O 1
ATOM 1545 N N . TRP A 1 198 ? 12.971 8.742 -16.381 1.00 95.00 198 TRP A N 1
ATOM 1546 C CA . TRP A 1 198 ? 13.527 7.619 -15.641 1.00 95.00 198 TRP A CA 1
ATOM 1547 C C . TRP A 1 198 ? 13.543 6.365 -16.501 1.00 95.00 198 TRP A C 1
ATOM 1549 O O . TRP A 1 198 ? 12.811 6.228 -17.481 1.00 95.00 198 TRP A O 1
ATOM 1559 N N . SER A 1 199 ? 14.391 5.421 -16.103 1.00 95.56 199 SER A N 1
ATOM 1560 C CA . SER A 1 199 ? 14.547 4.180 -16.849 1.00 95.56 199 SER A CA 1
ATOM 1561 C C . SER A 1 199 ? 13.313 3.274 -16.795 1.00 95.56 199 SER A C 1
ATOM 1563 O O . SER A 1 199 ? 13.100 2.458 -17.687 1.00 95.56 199 SER A O 1
ATOM 1565 N N . ASP A 1 200 ? 12.510 3.423 -15.741 1.00 97.81 200 ASP A N 1
ATOM 1566 C CA . ASP A 1 200 ? 11.283 2.685 -15.457 1.00 97.81 200 ASP A CA 1
ATOM 1567 C C . ASP A 1 200 ? 10.550 3.356 -14.277 1.00 97.81 200 ASP A C 1
ATOM 1569 O O . ASP A 1 200 ? 11.079 4.306 -13.686 1.00 97.81 200 ASP A O 1
ATOM 1573 N N . ILE A 1 201 ? 9.398 2.812 -13.869 1.00 97.06 201 ILE A N 1
ATOM 1574 C CA . ILE A 1 201 ? 8.719 3.136 -12.606 1.00 97.06 201 ILE A CA 1
ATOM 1575 C C . ILE A 1 201 ? 9.708 3.154 -11.428 1.00 97.06 201 ILE A C 1
ATOM 1577 O O . ILE A 1 201 ? 10.577 2.293 -11.332 1.00 97.06 201 ILE A O 1
ATOM 1581 N N . GLY A 1 202 ? 9.630 4.149 -10.541 1.00 95.25 202 GLY A N 1
ATOM 1582 C CA . GLY A 1 202 ? 10.654 4.352 -9.506 1.00 95.25 202 GLY A CA 1
ATOM 1583 C C . GLY A 1 202 ? 10.645 3.355 -8.344 1.00 95.25 202 GLY A C 1
ATOM 1584 O O . GLY A 1 202 ? 11.643 3.249 -7.630 1.00 95.25 202 GLY A O 1
ATOM 1585 N N . TYR A 1 203 ? 9.546 2.629 -8.153 1.00 94.12 203 TYR A N 1
ATOM 1586 C CA . TYR A 1 203 ? 9.316 1.766 -6.993 1.00 94.12 203 TYR A CA 1
ATOM 1587 C C . TYR A 1 203 ? 9.604 0.293 -7.301 1.00 94.12 203 TYR A C 1
ATOM 1589 O O . TYR A 1 203 ? 9.445 -0.161 -8.436 1.00 94.12 203 TYR A O 1
ATOM 1597 N N . SER A 1 204 ? 10.004 -0.461 -6.278 1.00 91.75 204 SER A N 1
ATOM 1598 C CA . SER A 1 204 ? 10.167 -1.917 -6.332 1.00 91.75 204 SER A CA 1
ATOM 1599 C C . SER A 1 204 ? 8.806 -2.607 -6.428 1.00 91.75 204 SER A C 1
ATOM 1601 O O . SER A 1 204 ? 8.605 -3.427 -7.323 1.00 91.75 204 SER A O 1
ATOM 1603 N N . PHE A 1 205 ? 7.857 -2.214 -5.571 1.00 90.31 205 PHE A N 1
ATOM 1604 C CA . PHE A 1 205 ? 6.480 -2.720 -5.550 1.00 90.31 205 PHE A CA 1
ATOM 1605 C C . PHE A 1 205 ? 5.480 -1.597 -5.275 1.00 90.31 205 PHE A C 1
ATOM 1607 O O . PHE A 1 205 ? 5.831 -0.556 -4.717 1.00 90.31 205 PHE A O 1
ATOM 1614 N N . ILE A 1 206 ? 4.231 -1.821 -5.670 1.00 89.44 206 ILE A N 1
ATOM 1615 C CA . ILE A 1 206 ? 3.102 -0.924 -5.429 1.00 89.44 206 ILE A CA 1
ATOM 1616 C C . ILE A 1 206 ? 1.974 -1.749 -4.818 1.00 89.44 206 ILE A C 1
ATOM 1618 O O . ILE A 1 206 ? 1.724 -2.862 -5.271 1.00 89.44 206 ILE A O 1
ATOM 1622 N N . VAL A 1 207 ? 1.293 -1.232 -3.807 1.00 83.31 207 VAL A N 1
ATOM 1623 C CA . VAL A 1 207 ? 0.115 -1.865 -3.210 1.00 83.31 207 VAL A CA 1
ATOM 1624 C C . VAL A 1 207 ? -1.094 -1.016 -3.566 1.00 83.31 207 VAL A C 1
ATOM 1626 O O . VAL A 1 207 ? -1.091 0.179 -3.304 1.00 83.31 207 VAL A O 1
ATOM 1629 N N . GLY A 1 208 ? -2.090 -1.618 -4.212 1.00 76.19 208 GLY A N 1
ATOM 1630 C CA . GLY A 1 208 ? -3.361 -0.948 -4.486 1.00 76.19 208 GLY A CA 1
ATOM 1631 C C . GLY A 1 208 ? -4.342 -1.121 -3.331 1.00 76.19 208 GLY A C 1
ATOM 1632 O O . GLY A 1 208 ? -4.269 -2.096 -2.577 1.00 76.19 208 GLY A O 1
ATOM 1633 N N . GLU A 1 209 ? -5.322 -0.228 -3.221 1.00 78.56 209 GLU A N 1
ATOM 1634 C CA . GLU A 1 209 ? -6.402 -0.352 -2.234 1.00 78.56 209 GLU A CA 1
ATOM 1635 C C . GLU A 1 209 ? -7.407 -1.460 -2.597 1.00 78.56 209 GLU A C 1
ATOM 1637 O O . GLU A 1 209 ? -8.298 -1.788 -1.813 1.00 78.56 209 GLU A O 1
ATOM 1642 N N . ASP A 1 210 ? -7.224 -2.098 -3.755 1.00 75.19 210 ASP A N 1
ATOM 1643 C CA . ASP A 1 210 ? -7.827 -3.379 -4.121 1.00 75.19 210 ASP A CA 1
ATOM 1644 C C . ASP A 1 210 ? -7.178 -4.590 -3.412 1.00 75.19 210 ASP A C 1
ATOM 1646 O O . ASP A 1 210 ? -7.641 -5.722 -3.574 1.00 75.19 210 ASP A O 1
ATOM 1650 N N . GLY A 1 211 ? -6.111 -4.362 -2.638 1.00 69.69 211 GLY A N 1
ATOM 1651 C CA . GLY A 1 211 ? -5.401 -5.363 -1.845 1.00 69.69 211 GLY A CA 1
ATOM 1652 C C . GLY A 1 211 ? -4.362 -6.179 -2.617 1.00 69.69 211 GLY A C 1
ATOM 1653 O O . GLY A 1 211 ? -3.790 -7.111 -2.044 1.00 69.69 211 GLY A O 1
ATOM 1654 N N . HIS A 1 212 ? -4.101 -5.866 -3.891 1.00 76.44 212 HIS A N 1
ATOM 1655 C CA . HIS A 1 212 ? -3.077 -6.550 -4.682 1.00 76.44 212 HIS A CA 1
ATOM 1656 C C . HIS A 1 212 ? -1.718 -5.851 -4.584 1.00 76.44 212 HIS A C 1
ATOM 1658 O O . HIS A 1 212 ? -1.619 -4.630 -4.461 1.00 76.44 212 HIS A O 1
ATOM 1664 N N . VAL A 1 213 ? -0.654 -6.649 -4.703 1.00 82.12 213 VAL A N 1
ATOM 1665 C CA . VAL A 1 213 ? 0.716 -6.154 -4.863 1.00 82.12 213 VAL A CA 1
ATOM 1666 C C . VAL A 1 213 ? 1.068 -6.186 -6.343 1.00 82.12 213 VAL A C 1
ATOM 1668 O O . VAL A 1 213 ? 0.933 -7.222 -6.988 1.00 82.12 213 VAL A O 1
ATOM 1671 N N . TYR A 1 214 ? 1.547 -5.073 -6.871 1.00 88.50 214 TYR A N 1
ATOM 1672 C CA . TYR A 1 214 ? 1.954 -4.889 -8.255 1.00 88.50 214 TYR A CA 1
ATOM 1673 C C . TYR A 1 214 ? 3.473 -4.784 -8.335 1.00 88.50 214 TYR A C 1
ATOM 1675 O O . TYR A 1 214 ? 4.103 -3.991 -7.630 1.00 88.50 214 TYR A O 1
ATOM 1683 N N . GLU A 1 215 ? 4.071 -5.594 -9.201 1.00 92.81 215 GLU A N 1
ATOM 1684 C CA . GLU A 1 215 ? 5.512 -5.602 -9.426 1.00 92.81 215 GLU A CA 1
ATOM 1685 C C . GLU A 1 215 ? 5.952 -4.339 -10.176 1.00 92.81 215 GLU A C 1
ATOM 1687 O O . GLU A 1 215 ? 5.588 -4.137 -11.334 1.00 92.81 215 GLU A O 1
ATOM 1692 N N . GLY A 1 216 ? 6.756 -3.496 -9.529 1.00 95.69 216 GLY A N 1
ATOM 1693 C CA . GLY A 1 216 ? 7.458 -2.390 -10.171 1.00 95.69 216 GLY A CA 1
ATOM 1694 C C . GLY A 1 216 ? 8.780 -2.881 -10.755 1.00 95.69 216 GLY A C 1
ATOM 1695 O O . GLY A 1 216 ? 8.801 -3.728 -11.649 1.00 95.69 216 GLY A O 1
ATOM 1696 N N . ARG A 1 217 ? 9.902 -2.374 -10.241 1.00 95.19 217 ARG A N 1
ATOM 1697 C CA . ARG A 1 217 ? 11.240 -2.885 -10.593 1.00 95.19 217 ARG A CA 1
ATOM 1698 C C . ARG A 1 217 ? 11.564 -4.248 -9.971 1.00 95.19 217 ARG A C 1
ATOM 1700 O O . ARG A 1 217 ? 12.517 -4.893 -10.391 1.00 95.19 217 ARG A O 1
ATOM 1707 N N . GLY A 1 218 ? 10.763 -4.703 -9.010 1.00 87.38 218 GLY A N 1
ATOM 1708 C CA . GLY A 1 218 ? 10.926 -6.013 -8.393 1.00 87.38 218 GLY A CA 1
ATOM 1709 C C . GLY A 1 218 ? 12.054 -6.065 -7.361 1.00 87.38 218 GLY A C 1
ATOM 1710 O O . GLY A 1 218 ? 12.451 -5.049 -6.787 1.00 87.38 218 GLY A O 1
ATOM 1711 N N . TRP A 1 219 ? 12.526 -7.283 -7.090 1.00 83.50 219 TRP A N 1
ATOM 1712 C CA . TRP A 1 219 ? 13.461 -7.588 -5.999 1.00 83.50 219 TRP A CA 1
ATOM 1713 C C . TRP A 1 219 ? 14.912 -7.235 -6.308 1.00 83.50 219 TRP A C 1
ATOM 1715 O O . TRP A 1 219 ? 15.647 -6.821 -5.413 1.00 83.50 219 TRP A O 1
ATOM 1725 N N . ASP A 1 220 ? 15.314 -7.418 -7.564 1.00 85.62 220 ASP A N 1
ATOM 1726 C CA . ASP A 1 220 ? 16.726 -7.450 -7.935 1.00 85.62 220 ASP A CA 1
ATOM 1727 C C . ASP A 1 220 ? 17.215 -6.144 -8.543 1.00 85.62 220 ASP A C 1
ATOM 1729 O O . ASP A 1 220 ? 18.418 -5.937 -8.610 1.00 85.62 220 ASP A O 1
ATOM 1733 N N . GLU A 1 221 ? 16.330 -5.270 -9.011 1.00 92.50 221 GLU A N 1
ATOM 1734 C CA . GLU A 1 221 ? 16.698 -4.075 -9.769 1.00 92.50 221 GLU A CA 1
ATOM 1735 C C . GLU A 1 221 ? 16.693 -2.830 -8.873 1.00 92.50 221 GLU A C 1
ATOM 1737 O O . GLU A 1 221 ? 15.761 -2.585 -8.103 1.00 92.50 221 GLU A O 1
ATOM 1742 N N . ILE A 1 222 ? 17.730 -2.003 -9.001 1.00 94.00 222 ILE A N 1
ATOM 1743 C CA . ILE A 1 222 ? 17.851 -0.747 -8.255 1.00 94.00 222 ILE A CA 1
ATOM 1744 C C . ILE A 1 222 ? 16.712 0.223 -8.621 1.00 94.00 222 ILE A C 1
ATOM 1746 O O . ILE A 1 222 ? 16.454 0.519 -9.793 1.00 94.00 222 ILE A O 1
ATOM 1750 N N . GLY A 1 223 ? 16.055 0.749 -7.582 1.00 93.31 223 GLY A N 1
ATOM 1751 C CA . GLY A 1 223 ? 14.956 1.713 -7.653 1.00 93.31 223 GLY A CA 1
ATOM 1752 C C . GLY A 1 223 ? 15.357 3.157 -7.971 1.00 93.31 223 GLY A C 1
ATOM 1753 O O . GLY A 1 223 ? 16.528 3.498 -8.129 1.00 93.31 223 GLY A O 1
ATOM 1754 N N . ALA A 1 224 ? 14.356 4.037 -8.012 1.00 94.19 224 ALA A N 1
ATOM 1755 C CA . ALA A 1 224 ? 14.511 5.494 -8.087 1.00 94.19 224 ALA A CA 1
ATOM 1756 C C . ALA A 1 224 ? 13.610 6.226 -7.064 1.00 94.19 224 ALA A C 1
ATOM 1758 O O . ALA A 1 224 ? 13.179 7.349 -7.295 1.00 94.19 224 ALA A O 1
ATOM 1759 N N . HIS A 1 225 ? 13.321 5.586 -5.929 1.00 87.69 225 HIS A N 1
ATOM 1760 C CA . HIS A 1 225 ? 12.313 6.012 -4.951 1.00 87.69 225 HIS A CA 1
ATOM 1761 C C . HIS A 1 225 ? 12.863 6.874 -3.803 1.00 87.69 225 HIS A C 1
ATOM 1763 O O . HIS A 1 225 ? 12.153 7.727 -3.281 1.00 87.69 225 HIS A O 1
ATOM 1769 N N . THR A 1 226 ? 14.113 6.667 -3.379 1.00 85.88 226 THR A N 1
ATOM 1770 C CA . THR A 1 226 ? 14.692 7.336 -2.205 1.00 85.88 226 THR A CA 1
ATOM 1771 C C . THR A 1 226 ? 16.128 7.757 -2.487 1.00 85.88 226 THR A C 1
ATOM 1773 O O . THR A 1 226 ? 17.031 6.930 -2.653 1.00 85.88 226 THR A O 1
ATOM 1776 N N . TYR A 1 227 ? 16.356 9.072 -2.517 1.00 84.19 227 TYR A N 1
ATOM 1777 C CA . TYR A 1 227 ? 17.677 9.651 -2.752 1.00 84.19 227 TYR A CA 1
ATOM 1778 C C . TYR A 1 227 ? 18.722 9.058 -1.798 1.00 84.19 227 TYR A C 1
ATOM 1780 O O . TYR A 1 227 ? 18.456 8.925 -0.611 1.00 84.19 227 TYR A O 1
ATOM 1788 N N . ASN A 1 228 ? 19.904 8.707 -2.311 1.00 87.38 228 ASN A N 1
ATOM 1789 C CA . ASN A 1 228 ? 21.009 8.043 -1.595 1.00 87.38 228 ASN A CA 1
ATOM 1790 C C . ASN A 1 228 ? 20.764 6.613 -1.078 1.00 87.38 228 ASN A C 1
ATOM 1792 O O . ASN A 1 228 ? 21.726 5.984 -0.642 1.00 87.38 228 ASN A O 1
ATOM 1796 N N . TYR A 1 229 ? 19.546 6.070 -1.159 1.00 84.75 229 TYR A N 1
ATOM 1797 C CA . TYR A 1 229 ? 19.237 4.740 -0.611 1.00 84.75 229 TYR A CA 1
ATOM 1798 C C . TYR A 1 229 ? 18.743 3.716 -1.641 1.00 84.75 229 TYR A C 1
ATOM 1800 O O . TYR A 1 229 ? 18.615 2.539 -1.310 1.00 84.75 229 TYR A O 1
ATOM 1808 N N . ASN A 1 230 ? 18.539 4.124 -2.895 1.00 88.06 230 ASN A N 1
ATOM 1809 C CA . ASN A 1 230 ? 18.072 3.248 -3.978 1.00 88.06 230 ASN A CA 1
ATOM 1810 C C . ASN A 1 230 ? 18.913 1.975 -4.179 1.00 88.06 230 ASN A C 1
ATOM 1812 O O . ASN A 1 230 ? 18.378 0.952 -4.581 1.00 88.06 230 ASN A O 1
ATOM 1816 N N . SER A 1 231 ? 20.225 2.022 -3.925 1.00 89.56 231 SER A N 1
ATOM 1817 C CA . SER A 1 231 ? 21.130 0.877 -4.117 1.00 89.56 231 SER A CA 1
ATOM 1818 C C . SER A 1 231 ? 21.202 -0.074 -2.918 1.00 89.56 231 SER A C 1
ATOM 1820 O O . SER A 1 231 ? 21.908 -1.079 -2.972 1.00 89.56 231 SER A O 1
ATOM 1822 N N . VAL A 1 232 ? 20.517 0.244 -1.816 1.00 80.69 232 VAL A N 1
ATOM 1823 C CA . VAL A 1 232 ? 20.602 -0.508 -0.551 1.00 80.69 232 VAL A CA 1
ATOM 1824 C C . VAL A 1 232 ? 19.239 -0.843 0.047 1.00 80.69 232 VAL A C 1
ATOM 1826 O O . VAL A 1 232 ? 19.188 -1.448 1.120 1.00 80.69 232 VAL A O 1
ATOM 1829 N N . GLY A 1 233 ? 18.144 -0.473 -0.612 1.00 77.62 233 GLY A N 1
ATOM 1830 C CA . GLY A 1 233 ? 16.807 -0.714 -0.100 1.00 77.62 233 GLY A CA 1
ATOM 1831 C C . GLY A 1 233 ? 15.746 -0.811 -1.181 1.00 77.62 233 GLY A C 1
ATOM 1832 O O . GLY A 1 233 ? 15.943 -0.354 -2.301 1.00 77.62 233 GLY A O 1
ATOM 1833 N N . LEU A 1 234 ? 14.623 -1.412 -0.799 1.00 81.94 234 LEU A N 1
ATOM 1834 C CA . LEU A 1 234 ? 13.423 -1.517 -1.622 1.00 81.94 234 LEU A CA 1
ATOM 1835 C C . LEU A 1 234 ? 12.501 -0.334 -1.345 1.00 81.94 234 LEU A C 1
ATOM 1837 O O . LEU A 1 234 ? 12.336 0.068 -0.190 1.00 81.94 234 LEU A O 1
ATOM 1841 N N . GLY A 1 235 ? 11.864 0.190 -2.385 1.00 83.50 235 GLY A N 1
ATOM 1842 C CA . GLY A 1 235 ? 10.848 1.231 -2.261 1.00 83.50 235 GLY A CA 1
ATOM 1843 C C . GLY A 1 235 ? 9.476 0.681 -2.580 1.00 83.50 235 GLY A C 1
ATOM 1844 O O . GLY A 1 235 ? 9.257 0.215 -3.696 1.00 83.50 235 GLY A O 1
ATOM 1845 N N . ASN A 1 236 ? 8.554 0.772 -1.630 1.00 83.06 236 ASN A N 1
ATOM 1846 C CA . ASN A 1 236 ? 7.172 0.352 -1.811 1.00 83.06 236 ASN A CA 1
ATOM 1847 C C . ASN A 1 236 ? 6.263 1.575 -1.817 1.00 83.06 236 ASN A C 1
ATOM 1849 O O . ASN A 1 236 ? 6.369 2.418 -0.926 1.00 83.06 236 ASN A O 1
ATOM 1853 N N . LEU A 1 237 ? 5.394 1.658 -2.818 1.00 82.88 237 LEU A N 1
ATOM 1854 C CA . LEU A 1 237 ? 4.351 2.674 -2.909 1.00 82.88 237 LEU A CA 1
ATOM 1855 C C . LEU A 1 237 ? 3.031 2.101 -2.397 1.00 82.88 237 LEU A C 1
ATOM 1857 O O . LEU A 1 237 ? 2.684 0.975 -2.753 1.00 82.88 237 LEU A O 1
ATOM 1861 N N . LEU A 1 238 ? 2.315 2.886 -1.604 1.00 75.69 238 LEU A N 1
ATOM 1862 C CA . LEU A 1 238 ? 0.954 2.628 -1.150 1.00 75.69 238 LEU A CA 1
ATOM 1863 C C . LEU A 1 238 ? -0.026 3.650 -1.731 1.00 75.69 238 LEU A C 1
ATOM 1865 O O . LEU A 1 238 ? 0.434 4.730 -2.180 1.00 75.69 238 LEU A O 1
#

pLDDT: mean 72.96, std 24.79, range [23.39, 97.88]

Sequence (238 aa):
MRADNHISSISYICTGYCDMGDKLFRCLLEEKKEMNSLLLVCFALLAYFEEVYAGQCACAEISLNVLSGASHTSQALRSLSIGDCLTYYDHDEIGLDGIKWASVDYNGQKAWINKRFVNIKPCILDKRRRAVQLSGCPHIVTRAEWGARAPTSHSGHLPAIPKYVFIHHGASPGCHTKTDCIAKVRSYQNYHMDGHHWSDIGYSFIVGEDGHVYEGRGWDEIGAHTYNYNSVGLGNLL

Secondary structure (DSSP, 8-state):
----TT--PEEEE------SSSSS-------TT---THHHHHHHHHHHHHTS---EEEEESS-EEEESSSSTTSPEEEEEPTT-EEEEEEEEEE-TTS-EEEEEEETTEEEEEEGGGEEEEE----TTS------SPPPEE-HHHHTPPPPSS---BPPSS-SEEEEE--SS----SHHHHHHHHHHHHHIIIIIS--SS-S-SEEE-TTS-EEESSTTTB--SSSTTTTTTEEEEE-

InterPro domains:
  IPR002502 N-acetylmuramoyl-L-alanine amidase domain [PF01510] (162-233)
  IPR002502 N-acetylmuramoyl-L-alanine amidase domain [cd06583] (162-233)
  IPR003646 SH3-like domain, bacterial-type [SM00287] (57-121)
  IPR006619 Peptidoglycan recognition protein family domain, metazoa/bacteria [SM00701] (138-238)
  IPR015510 Peptidoglycan recognition protein [PTHR11022] (135-235)
  IPR036505 N-acetylmuramoyl-L-alanine amidase/PGRP domain superfamily [G3DSA:3.40.80.10] (134-237)
  IPR036505 N-acetylmuramoyl-L-alanine amidase/PGRP domain superfamily [SSF55846] (137-235)

Organism: NCBI:txid2493646

Foldseek 3Di:
DDAPPPWDKDWDFDDDDDDDDDDDDDDDDDDLPPPPPVVVVVVVVVVVCPVVDLFWKWFFQAWWFWFADLDPPGDGPDIDHHGDIFGFPPDWDQDPVRFIWTWGDDPNDTITTGSVGTDTDRPPPPPPPPPPPPPDHADECECVNLVHDQFQDFPFWAPSDFRIEIETEDPDDADADPNRVSVVLVVQQCCCCVVVVHRTRQFQWEAGNVGHIYGGVHDITFGSHDPPRSRRYGYYYD

Radius of gyration: 23.78 Å; chains: 1; bounding box: 59×36×57 Å